Protein AF-A0A6J8ECQ7-F1 (afdb_monomer)

Organism: Mytilus coruscus (NCBI:txid42192)

Secondary structure (DSSP, 8-state):
-----PPP---PPPPPHHHHHHHHHHHHHHHTS-TTS-SS-HHHHHHHHHHHT-TTEEEEE-SSSS-EEEEEHHHHHHHHHHHH--S--------HHHHHHHHHHHHHS-EEEETTEEEE-SSS--TT-TTHHHHHHHHHHHHHHHHTHHHHHHHHHHHH--SHHHHHHHHHHHHHHHHHTT--HHHHHHHHHHHHTS-HHHHH------------EEEE---GGGGGHHHHHHHHHHHHTTSHHHHHH-SS--EEEEPPHHHHHHTTS---

Solvent-accessible surface area (backbone atoms only — not comparable to full-atom values): 16504 Å² total; per-residue (Å²): 137,80,94,74,71,84,81,79,90,77,77,82,74,80,78,57,64,61,58,52,53,45,49,51,56,50,49,54,61,54,69,71,52,80,78,88,62,72,57,49,55,74,66,53,48,50,49,53,52,49,60,72,66,41,83,58,55,40,56,42,77,40,95,70,68,97,54,70,41,79,39,46,41,67,60,51,52,50,52,49,52,61,64,68,46,82,83,66,82,83,70,72,70,60,56,74,64,57,45,50,48,52,47,46,40,44,42,71,63,29,68,49,78,57,93,97,38,81,44,73,47,87,72,60,62,54,98,80,52,91,58,32,65,62,51,48,51,53,52,48,50,55,51,42,70,72,66,51,65,61,35,56,50,37,35,48,50,48,60,72,40,90,45,72,65,62,32,52,54,52,50,47,54,49,51,50,52,41,49,73,73,67,49,59,65,70,58,53,50,53,34,39,52,60,28,66,70,49,56,56,69,64,67,65,52,77,79,72,68,75,88,67,82,72,55,54,68,45,79,41,74,65,40,66,83,54,74,52,46,57,57,52,46,50,60,49,42,62,62,42,54,71,39,75,71,43,42,74,75,50,79,48,67,59,39,71,44,59,57,53,68,62,62,62,51,45,72,70,58,78,81,133

Mean predicted aligned error: 18.94 Å

pLDDT: mean 70.42, std 13.46, range [30.56, 90.75]

Nearest PDB structures (foldseek):
  5hjf-assembly1_D  TM=2.310E-01  e=8.289E+00  Nostoc punctiforme
  6pph-assembly1_6  TM=1.580E-01  e=5.211E+00  Human herpesvirus 8 strain GK18

Foldseek 3Di:
DPPDDDDDPDDDDDDDVLVVVLVVLLVVVVVPQPQVDDLADPVRVVVVVVLLPPPQWAWAADPDDPDIDIDGPVVVVVVVVVVVCPDDPPPPPPPPVVLVVVLCCQQPVAWDDDPNDIDDDNGAGDPPDPCRVVNVVVVVVVVCVLPPDQLVVLLVLLLVDPDPVSSVVVLVVSLVVCVVVVHDNVSSVVSNVVSNPDDSVNSPDDPPDPPPPDAQEAEEARHPSCPCSQVSQVVSVVSLVVDPVSCVVHVDGYYYDHPDVSVVRNVSDDDD

Structure (mmCIF, N/CA/C/O backbone):
data_AF-A0A6J8ECQ7-F1
#
_entry.id   AF-A0A6J8ECQ7-F1
#
loop_
_atom_site.group_PDB
_atom_site.id
_atom_site.type_symbol
_atom_site.label_atom_id
_atom_site.label_alt_id
_atom_site.label_comp_id
_atom_site.label_asym_id
_atom_site.label_entity_id
_atom_site.label_seq_id
_atom_site.pdbx_PDB_ins_code
_atom_site.Cartn_x
_atom_site.Cartn_y
_atom_site.Cartn_z
_atom_site.occupancy
_atom_site.B_iso_or_equiv
_atom_site.auth_seq_id
_atom_site.auth_comp_id
_atom_site.auth_asym_id
_atom_site.auth_atom_id
_atom_site.pdbx_PDB_model_num
ATOM 1 N N . MET A 1 1 ? 14.337 44.447 -16.560 1.00 42.91 1 MET A N 1
ATOM 2 C CA . MET A 1 1 ? 15.330 43.390 -16.859 1.00 42.91 1 MET A CA 1
ATOM 3 C C . MET A 1 1 ? 14.983 42.162 -16.037 1.00 42.91 1 MET A C 1
ATOM 5 O O . MET A 1 1 ? 15.015 42.252 -14.819 1.00 42.91 1 MET A O 1
ATOM 9 N N . HIS A 1 2 ? 14.598 41.053 -16.670 1.00 40.09 2 HIS A N 1
ATOM 10 C CA . HIS A 1 2 ? 14.415 39.784 -15.960 1.00 40.09 2 HIS A CA 1
ATOM 11 C C . HIS A 1 2 ? 15.783 39.072 -15.889 1.00 40.09 2 HIS A C 1
ATOM 13 O O . HIS A 1 2 ? 16.410 38.921 -16.938 1.00 40.09 2 HIS A O 1
ATOM 19 N N . PRO A 1 3 ? 16.284 38.655 -14.711 1.00 52.84 3 PRO A N 1
ATOM 20 C CA . PRO A 1 3 ? 17.656 38.164 -14.520 1.00 52.84 3 PRO A CA 1
ATOM 21 C C . PRO A 1 3 ? 17.807 36.686 -14.917 1.00 52.84 3 PRO A C 1
ATOM 23 O O . PRO A 1 3 ? 18.350 35.870 -14.173 1.00 52.84 3 PRO A O 1
ATOM 26 N N . PHE A 1 4 ? 17.274 36.297 -16.074 1.00 57.69 4 PHE A N 1
ATOM 27 C CA . PHE A 1 4 ? 17.351 34.917 -16.540 1.00 57.69 4 PHE A CA 1
ATOM 28 C C . PHE A 1 4 ? 18.579 34.706 -17.431 1.00 57.69 4 PHE A C 1
ATOM 30 O O . PHE A 1 4 ? 18.627 35.195 -18.553 1.00 57.69 4 PHE A O 1
ATOM 37 N N . ARG A 1 5 ? 19.549 33.981 -16.847 1.00 63.72 5 ARG A N 1
ATOM 38 C CA . ARG A 1 5 ? 20.687 33.211 -17.402 1.00 63.72 5 ARG A CA 1
ATOM 39 C C . ARG A 1 5 ? 21.245 33.622 -18.773 1.00 63.72 5 ARG A C 1
ATOM 41 O O . ARG A 1 5 ? 20.569 33.536 -19.793 1.00 63.72 5 ARG A O 1
ATOM 48 N N . GLN A 1 6 ? 22.558 33.882 -18.800 1.00 63.59 6 GLN A N 1
ATOM 49 C CA . GLN A 1 6 ? 23.364 33.872 -20.027 1.00 63.59 6 GLN A CA 1
ATOM 50 C C . GLN A 1 6 ? 23.118 32.580 -20.824 1.00 63.59 6 GLN A C 1
ATOM 52 O O . GLN A 1 6 ? 23.150 31.481 -20.265 1.00 63.59 6 GLN A O 1
ATOM 57 N N . LYS A 1 7 ? 22.867 32.719 -22.132 1.00 58.56 7 LYS A N 1
ATOM 58 C CA . LYS A 1 7 ? 22.759 31.583 -23.057 1.00 58.56 7 LYS A CA 1
ATOM 59 C C . LYS A 1 7 ? 24.084 30.816 -23.062 1.00 58.56 7 LYS A C 1
ATOM 61 O O . LYS A 1 7 ? 25.137 31.428 -23.214 1.00 58.56 7 LYS A O 1
ATOM 66 N N . SER A 1 8 ? 24.041 29.492 -22.904 1.00 71.69 8 SER A N 1
ATOM 67 C CA . SER A 1 8 ? 25.244 28.669 -23.048 1.00 71.69 8 SER A CA 1
ATOM 68 C C . SER A 1 8 ? 25.652 28.595 -24.517 1.00 71.69 8 SER A C 1
ATOM 70 O O . SER A 1 8 ? 24.819 28.264 -25.357 1.00 71.69 8 SER A O 1
ATOM 72 N N . PHE A 1 9 ? 26.936 28.792 -24.804 1.00 75.38 9 PHE A N 1
ATOM 73 C CA . PHE A 1 9 ? 27.555 28.534 -26.113 1.00 75.38 9 PHE A CA 1
ATOM 74 C C . PHE A 1 9 ? 27.888 27.044 -26.322 1.00 75.38 9 PHE A C 1
ATOM 76 O O . PHE A 1 9 ? 28.809 26.703 -27.053 1.00 75.38 9 PHE A O 1
ATOM 83 N N . TYR A 1 10 ? 27.198 26.149 -25.611 1.00 75.56 10 TYR A N 1
ATOM 84 C CA . TYR A 1 10 ? 27.439 24.716 -25.703 1.00 75.56 10 TYR A CA 1
ATOM 85 C C . TYR A 1 10 ? 26.865 24.176 -27.013 1.00 75.56 10 TYR A C 1
ATOM 87 O O . TYR A 1 10 ? 25.649 24.186 -27.208 1.00 75.56 10 TYR A O 1
ATOM 95 N N . GLU A 1 11 ? 27.743 23.685 -27.882 1.00 67.56 11 GLU A N 1
ATOM 96 C CA . GLU A 1 11 ? 27.370 22.909 -29.059 1.00 67.56 11 GLU A CA 1
ATOM 97 C C . GLU A 1 11 ? 27.340 21.422 -28.676 1.00 67.56 11 GLU A C 1
ATOM 99 O O . GLU A 1 11 ? 28.373 20.862 -28.295 1.00 67.56 11 GLU A O 1
ATOM 104 N N . PRO A 1 12 ? 26.167 20.765 -28.712 1.00 66.44 12 PRO A N 1
ATOM 105 C CA . PRO A 1 12 ? 26.081 19.353 -28.390 1.00 66.44 12 PRO A CA 1
ATOM 106 C C . PRO A 1 12 ? 26.807 18.536 -29.457 1.00 66.44 12 PRO A C 1
ATOM 108 O O . PRO A 1 12 ? 26.623 18.728 -30.658 1.00 66.44 12 PRO A O 1
ATOM 111 N N . THR A 1 13 ? 27.609 17.576 -29.008 1.00 69.75 13 THR A N 1
ATOM 112 C CA . THR A 1 13 ? 28.190 16.564 -29.892 1.00 69.75 13 THR A CA 1
ATOM 113 C C . THR A 1 13 ? 27.085 15.716 -30.537 1.00 69.75 13 THR A C 1
ATOM 115 O O . THR A 1 13 ? 26.060 15.491 -29.885 1.00 69.75 13 THR A O 1
ATOM 118 N N . PRO A 1 14 ? 27.293 15.185 -31.759 1.00 66.69 14 PRO A N 1
ATOM 119 C CA . PRO A 1 14 ? 26.345 14.285 -32.412 1.00 66.69 14 PRO A CA 1
ATOM 120 C C . PRO A 1 14 ? 25.939 13.117 -31.508 1.00 66.69 14 PRO A C 1
ATOM 122 O O . PRO A 1 14 ? 26.755 12.604 -30.735 1.00 66.69 14 PRO A O 1
ATOM 125 N N . ALA A 1 15 ? 24.674 12.705 -31.605 1.00 66.31 15 ALA A N 1
ATOM 126 C CA . ALA A 1 15 ? 24.141 11.592 -30.833 1.00 66.31 15 ALA A CA 1
ATOM 127 C C . ALA A 1 15 ? 24.939 10.298 -31.082 1.00 66.31 15 ALA A C 1
ATOM 129 O O . ALA A 1 15 ? 25.522 10.087 -32.147 1.00 66.31 15 ALA A O 1
ATOM 130 N N . CYS A 1 16 ? 24.986 9.427 -30.072 1.00 77.44 16 CYS A N 1
ATOM 131 C CA . CYS A 1 16 ? 25.700 8.155 -30.154 1.00 77.44 16 CYS A CA 1
ATOM 132 C C . CYS A 1 16 ? 25.088 7.295 -31.269 1.00 77.44 16 CYS A C 1
ATOM 134 O O . CYS A 1 16 ? 23.923 6.910 -31.170 1.00 77.44 16 CYS A O 1
ATOM 136 N N . PHE A 1 17 ? 25.877 6.956 -32.290 1.00 81.25 17 PHE A N 1
ATOM 137 C CA . PHE A 1 17 ? 25.424 6.185 -33.452 1.00 81.25 17 PHE A CA 1
ATOM 138 C C . PHE A 1 17 ? 24.721 4.877 -33.064 1.00 81.25 17 PHE A C 1
ATOM 140 O O . PHE A 1 17 ? 23.731 4.485 -33.667 1.00 81.25 17 PHE A O 1
ATOM 147 N N . GLU A 1 18 ? 25.196 4.195 -32.026 1.00 80.12 18 GLU A N 1
ATOM 148 C CA . GLU A 1 18 ? 24.625 2.939 -31.542 1.00 80.12 18 GLU A CA 1
ATOM 149 C C . GLU A 1 18 ? 23.245 3.119 -30.904 1.00 80.12 18 GLU A C 1
ATOM 151 O O . GLU A 1 18 ? 22.412 2.214 -30.984 1.00 80.12 18 GLU A O 1
ATOM 156 N N . VAL A 1 19 ? 23.009 4.273 -30.272 1.00 81.38 19 VAL A N 1
ATOM 157 C CA . VAL A 1 19 ? 21.696 4.636 -29.729 1.00 81.38 19 VAL A CA 1
ATOM 158 C C . VAL A 1 19 ? 20.749 4.956 -30.878 1.00 81.38 19 VAL A C 1
ATOM 160 O O . VAL A 1 19 ? 19.650 4.412 -30.898 1.00 81.38 19 VAL A O 1
ATOM 163 N N . GLU A 1 20 ? 21.195 5.739 -31.861 1.00 82.19 20 GLU A N 1
ATOM 164 C CA . GLU A 1 20 ? 20.408 6.049 -33.063 1.00 82.19 20 GLU A CA 1
ATOM 165 C C . GLU A 1 20 ? 20.052 4.778 -33.841 1.00 82.19 20 GLU A C 1
ATOM 167 O O . GLU A 1 20 ? 18.885 4.500 -34.073 1.00 82.19 20 GLU A O 1
ATOM 172 N N . ASN A 1 21 ? 21.015 3.893 -34.097 1.00 84.19 21 ASN A N 1
ATOM 173 C CA . ASN A 1 21 ? 20.770 2.610 -34.757 1.00 84.19 21 ASN A CA 1
ATOM 174 C C . ASN A 1 21 ? 19.803 1.710 -33.958 1.00 84.19 21 ASN A C 1
ATOM 176 O O . ASN A 1 21 ? 18.994 0.976 -34.526 1.00 84.19 21 ASN A O 1
ATOM 180 N N . TYR A 1 22 ? 19.857 1.744 -32.622 1.00 84.00 22 TYR A N 1
ATOM 181 C CA . TYR A 1 22 ? 18.872 1.051 -31.791 1.00 84.00 22 TYR A CA 1
ATOM 182 C C . TYR A 1 22 ? 17.468 1.660 -31.947 1.00 84.00 22 TYR A C 1
ATOM 184 O O . TYR A 1 22 ? 16.489 0.911 -32.038 1.00 84.00 22 TYR A O 1
ATOM 192 N N . LEU A 1 23 ? 17.358 2.989 -32.004 1.00 83.31 23 LEU A N 1
ATOM 193 C CA . LEU A 1 23 ? 16.100 3.694 -32.253 1.00 83.31 23 LEU A CA 1
ATOM 194 C C . LEU A 1 23 ? 15.571 3.404 -33.661 1.00 83.31 23 LEU A C 1
ATOM 196 O O . LEU A 1 23 ? 14.401 3.061 -33.796 1.00 83.31 23 LEU A O 1
ATOM 200 N N . ASP A 1 24 ? 16.414 3.408 -34.686 1.00 85.25 24 ASP A N 1
ATOM 201 C CA . ASP A 1 24 ? 16.036 3.110 -36.070 1.00 85.25 24 ASP A CA 1
ATOM 202 C C . ASP A 1 24 ? 15.511 1.678 -36.217 1.00 85.25 24 ASP A C 1
ATOM 204 O O . ASP A 1 24 ? 14.438 1.438 -36.769 1.00 85.25 24 ASP A O 1
ATOM 208 N N . LEU A 1 25 ? 16.216 0.694 -35.649 1.00 83.81 25 LEU A N 1
ATOM 209 C CA . LEU A 1 25 ? 15.790 -0.708 -35.705 1.00 83.81 25 LEU A CA 1
ATOM 210 C C . LEU A 1 25 ? 14.487 -0.958 -34.937 1.00 83.81 25 LEU A C 1
ATOM 212 O O . LEU A 1 25 ? 13.669 -1.784 -35.351 1.00 83.81 25 LEU A O 1
ATOM 216 N N . THR A 1 26 ? 14.302 -0.279 -33.803 1.00 80.44 26 THR A N 1
ATOM 217 C CA . THR A 1 26 ? 13.078 -0.412 -33.004 1.00 80.44 26 THR A CA 1
ATOM 218 C C . THR A 1 26 ? 11.908 0.307 -33.662 1.00 80.44 26 THR A C 1
ATOM 220 O O . THR A 1 26 ? 10.837 -0.281 -33.766 1.00 80.44 26 THR A O 1
ATOM 223 N N . THR A 1 27 ? 12.100 1.525 -34.168 1.00 81.56 27 THR A N 1
ATOM 224 C CA . THR A 1 27 ? 11.067 2.282 -34.890 1.00 81.56 27 THR A CA 1
ATOM 225 C C . THR A 1 27 ? 10.645 1.587 -36.179 1.00 81.56 27 THR A C 1
ATOM 227 O O . THR A 1 27 ? 9.446 1.491 -36.421 1.00 81.56 27 THR A O 1
ATOM 230 N N . PHE A 1 28 ? 11.577 1.006 -36.938 1.00 83.88 28 PHE A N 1
ATOM 231 C CA . PHE A 1 28 ? 11.266 0.218 -38.132 1.00 83.88 28 PHE A CA 1
ATOM 232 C C . PHE A 1 28 ? 10.439 -1.040 -37.819 1.00 83.88 28 PHE A C 1
ATOM 234 O O . PHE A 1 28 ? 9.478 -1.361 -38.516 1.00 83.88 28 PHE A O 1
ATOM 241 N N . GLU A 1 29 ? 10.767 -1.781 -36.754 1.00 79.06 29 GLU A N 1
ATOM 242 C CA . GLU A 1 29 ? 9.928 -2.917 -36.341 1.00 79.06 29 GLU A CA 1
ATOM 243 C C . GLU A 1 29 ? 8.543 -2.457 -35.849 1.00 79.06 29 GLU A C 1
ATOM 245 O O . GLU A 1 29 ? 7.558 -3.154 -36.087 1.00 79.06 29 GLU A O 1
ATOM 250 N N . LEU A 1 30 ? 8.446 -1.288 -35.205 1.00 75.94 30 LEU A N 1
ATOM 251 C CA . LEU A 1 30 ? 7.175 -0.719 -34.745 1.00 75.94 30 LEU A CA 1
ATOM 252 C C . LEU A 1 30 ? 6.304 -0.180 -35.881 1.00 75.94 30 LEU A C 1
ATOM 254 O O . LEU A 1 30 ? 5.088 -0.336 -35.819 1.00 75.94 30 LEU A O 1
ATOM 258 N N . SER A 1 31 ? 6.892 0.427 -36.913 1.00 75.81 31 SER A N 1
ATOM 259 C CA . SER A 1 31 ? 6.155 0.955 -38.068 1.00 75.81 31 SER A CA 1
ATOM 260 C C . SER A 1 31 ? 5.514 -0.149 -38.907 1.00 75.81 31 SER A C 1
ATOM 262 O O . SER A 1 31 ? 4.525 0.093 -39.587 1.00 75.81 31 SER A O 1
ATOM 264 N N . ASN A 1 32 ? 6.059 -1.366 -38.838 1.00 75.12 32 ASN A N 1
ATOM 265 C CA . ASN A 1 32 ? 5.516 -2.549 -39.504 1.00 75.12 32 ASN A CA 1
ATOM 266 C C . ASN A 1 32 ? 4.352 -3.205 -38.732 1.00 75.12 32 ASN A C 1
ATOM 268 O O . ASN A 1 32 ? 3.819 -4.223 -39.175 1.00 75.12 32 ASN A O 1
ATOM 272 N N . LEU A 1 33 ? 3.954 -2.664 -37.574 1.00 70.19 33 LEU A N 1
ATOM 273 C CA . LEU A 1 33 ? 2.777 -3.128 -36.841 1.00 70.19 33 LEU A CA 1
ATOM 274 C C . LEU A 1 33 ? 1.511 -2.479 -37.418 1.00 70.19 33 LEU A C 1
ATOM 276 O O . LEU A 1 33 ? 1.397 -1.258 -37.473 1.00 70.19 33 LEU A O 1
ATOM 280 N N . ASP A 1 34 ? 0.531 -3.297 -37.801 1.00 63.81 34 ASP A N 1
ATOM 281 C CA . ASP A 1 34 ? -0.743 -2.834 -38.366 1.00 63.81 34 ASP A CA 1
ATOM 282 C C . ASP A 1 34 ? -1.699 -2.254 -37.299 1.00 63.81 34 ASP A C 1
ATOM 284 O O . ASP A 1 34 ? -2.591 -2.922 -36.774 1.00 63.81 34 ASP A O 1
ATOM 288 N N . LEU A 1 35 ? -1.515 -0.979 -36.955 1.00 59.19 35 LEU A N 1
ATOM 289 C CA . LEU A 1 35 ? -2.268 -0.258 -35.914 1.00 59.19 35 LEU A CA 1
ATOM 290 C C . LEU A 1 35 ? -3.785 -0.099 -36.192 1.00 59.19 35 LEU A C 1
ATOM 292 O O . LEU A 1 35 ? -4.479 0.541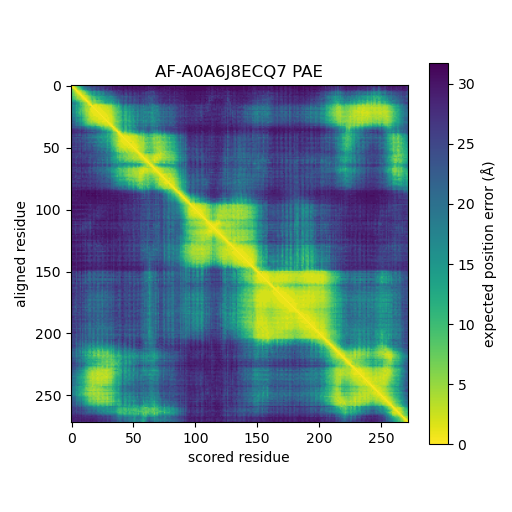 -35.403 1.00 59.19 35 LEU A O 1
ATOM 296 N N . GLN A 1 36 ? -4.323 -0.651 -37.287 1.00 56.28 36 GLN A N 1
ATOM 297 C CA . GLN A 1 36 ? -5.724 -0.480 -37.713 1.00 56.28 36 GLN A CA 1
ATOM 298 C C . GLN A 1 36 ? -6.759 -1.183 -36.818 1.00 56.28 36 GLN A C 1
ATOM 300 O O . GLN A 1 36 ? -7.955 -0.905 -36.901 1.00 56.28 36 GLN A O 1
ATOM 305 N N . ASN A 1 37 ? -6.335 -2.087 -35.939 1.00 51.31 37 ASN A N 1
ATOM 306 C CA . ASN A 1 37 ? -7.251 -2.862 -35.109 1.00 51.31 37 ASN A CA 1
ATOM 307 C C . ASN A 1 37 ? -7.302 -2.319 -33.675 1.00 51.31 37 ASN A C 1
ATOM 309 O O . ASN A 1 37 ? -6.293 -1.995 -33.056 1.00 51.31 37 ASN A O 1
ATOM 313 N N . ASN A 1 38 ? -8.505 -2.224 -33.113 1.00 51.38 38 ASN A N 1
ATOM 314 C CA . ASN A 1 38 ? -8.680 -1.765 -31.741 1.00 51.38 38 ASN A CA 1
ATOM 315 C C . ASN A 1 38 ? -8.048 -2.734 -30.724 1.00 51.38 38 ASN A C 1
ATOM 317 O O . ASN A 1 38 ? -8.126 -3.953 -30.845 1.00 51.38 38 ASN A O 1
ATOM 321 N N . ASN A 1 39 ? -7.526 -2.166 -29.639 1.00 51.94 39 ASN A N 1
ATOM 322 C CA . ASN A 1 39 ? -6.743 -2.843 -28.593 1.00 51.94 39 ASN A CA 1
ATOM 323 C C . ASN A 1 39 ? -7.507 -3.807 -27.692 1.00 51.94 39 ASN A C 1
ATOM 325 O O . ASN A 1 39 ? -6.936 -4.399 -26.784 1.00 51.94 39 ASN A O 1
ATOM 329 N N . PHE A 1 40 ? -8.798 -3.931 -27.923 1.00 54.53 40 PHE A N 1
ATOM 330 C CA . PHE A 1 40 ? -9.699 -4.767 -27.165 1.00 54.53 40 PHE A CA 1
ATOM 331 C C . PHE A 1 40 ? -10.446 -5.615 -28.177 1.00 54.53 40 PHE A C 1
ATOM 333 O O . PHE A 1 40 ? -10.862 -5.095 -29.218 1.00 54.53 40 PHE A O 1
ATOM 340 N N . THR A 1 41 ? -10.663 -6.891 -27.872 1.00 65.19 41 THR A N 1
ATOM 341 C CA . THR A 1 41 ? -11.585 -7.703 -28.673 1.00 65.19 41 THR A CA 1
ATOM 342 C C . THR A 1 41 ? -12.964 -7.035 -28.690 1.00 65.19 41 THR A C 1
ATOM 344 O O . THR A 1 41 ? -13.293 -6.251 -27.792 1.00 65.19 41 THR A O 1
ATOM 347 N N . LYS A 1 42 ? -13.800 -7.322 -29.697 1.00 65.56 42 LYS A N 1
ATOM 348 C CA . LYS A 1 42 ? -15.173 -6.783 -29.736 1.00 65.56 42 LYS A CA 1
ATOM 349 C C . LYS A 1 42 ? -15.920 -7.078 -28.427 1.00 65.56 42 LYS A C 1
ATOM 351 O O . LYS A 1 42 ? -16.572 -6.190 -27.891 1.00 65.56 42 LYS A O 1
ATOM 356 N N . GLU A 1 43 ? -15.729 -8.268 -27.860 1.00 70.50 43 GLU A N 1
ATOM 357 C CA . GLU A 1 43 ? -16.275 -8.665 -26.557 1.00 70.50 43 GLU A CA 1
ATOM 358 C C . GLU A 1 43 ? -15.755 -7.809 -25.398 1.00 70.50 43 GLU A C 1
ATOM 360 O O . GLU A 1 43 ? -16.543 -7.332 -24.589 1.00 70.50 43 GLU A O 1
ATOM 365 N N . GLN A 1 44 ? -14.449 -7.539 -25.327 1.00 63.44 44 GLN A N 1
ATOM 366 C CA . GLN A 1 44 ? -13.875 -6.684 -24.284 1.00 63.44 44 GLN A CA 1
ATOM 367 C C . GLN A 1 44 ? -14.339 -5.230 -24.410 1.00 63.44 44 GLN A C 1
ATOM 369 O O . GLN A 1 44 ? -14.581 -4.571 -23.401 1.00 63.44 44 GLN A O 1
ATOM 374 N N . GLN A 1 45 ? -14.505 -4.718 -25.632 1.00 63.56 45 GLN A N 1
ATOM 375 C CA . GLN A 1 45 ? -15.063 -3.381 -25.861 1.00 63.56 45 GLN A CA 1
ATOM 376 C C . GLN A 1 45 ? -16.520 -3.303 -25.427 1.00 63.56 45 GLN A C 1
ATOM 378 O O . GLN A 1 45 ? -16.914 -2.329 -24.788 1.00 63.56 45 GLN A O 1
ATOM 383 N N . LEU A 1 46 ? -17.312 -4.323 -25.760 1.00 73.94 46 LEU A N 1
ATOM 384 C CA . LEU A 1 46 ? -18.697 -4.437 -25.319 1.00 73.94 46 LEU A CA 1
ATOM 385 C C . LEU A 1 46 ? -18.771 -4.564 -23.796 1.00 73.94 46 LEU A C 1
ATOM 387 O O . LEU A 1 46 ? -19.578 -3.875 -23.179 1.00 73.94 46 LEU A O 1
ATOM 391 N N . GLY A 1 47 ? -17.882 -5.343 -23.180 1.00 74.44 47 GLY A N 1
ATOM 392 C CA . GLY A 1 47 ? -17.759 -5.478 -21.731 1.00 74.44 47 GLY A CA 1
ATOM 393 C C . GLY A 1 47 ? -17.395 -4.160 -21.048 1.00 74.44 47 GLY A C 1
ATOM 394 O O . GLY A 1 47 ? -18.069 -3.754 -20.110 1.00 74.44 47 GLY A O 1
ATOM 395 N N . LEU A 1 48 ? -16.399 -3.427 -21.555 1.00 69.69 48 LEU A N 1
ATOM 396 C CA . LEU A 1 48 ? -16.015 -2.112 -21.027 1.00 69.69 48 LEU A CA 1
ATOM 397 C C . LEU A 1 48 ? -17.111 -1.060 -21.228 1.00 69.69 48 LEU A C 1
ATOM 399 O O . LEU A 1 48 ? -17.341 -0.250 -20.334 1.00 69.69 48 LEU A O 1
ATOM 403 N N . ARG A 1 49 ? -17.810 -1.069 -22.371 1.00 70.50 49 ARG A N 1
ATOM 404 C CA . ARG A 1 49 ? -18.980 -0.205 -22.605 1.00 70.50 49 ARG A CA 1
ATOM 405 C C . ARG A 1 49 ? -20.116 -0.545 -21.643 1.00 70.50 49 ARG A C 1
ATOM 407 O O . ARG A 1 49 ? -20.698 0.365 -21.067 1.00 70.50 49 ARG A O 1
ATOM 414 N N . SER A 1 50 ? -20.380 -1.831 -21.425 1.00 77.06 50 SER A N 1
ATOM 415 C CA . SER A 1 50 ? -21.403 -2.306 -20.488 1.00 77.06 50 SER A CA 1
ATOM 416 C C . SER A 1 50 ? -21.058 -1.904 -19.055 1.00 77.06 50 SER A C 1
ATOM 418 O O . SER A 1 50 ? -21.879 -1.290 -18.389 1.00 77.06 50 SER A O 1
ATOM 420 N N . LEU A 1 51 ? -19.816 -2.136 -18.615 1.00 70.69 51 LEU A N 1
ATOM 421 C CA . LEU A 1 51 ? -19.322 -1.750 -17.289 1.00 70.69 51 LEU A CA 1
ATOM 422 C C . LEU A 1 51 ? -19.329 -0.232 -17.079 1.00 70.69 51 LEU A C 1
ATOM 424 O O . LEU A 1 51 ? -19.662 0.230 -15.993 1.00 70.69 51 LEU A O 1
ATOM 428 N N . ARG A 1 52 ? -18.999 0.557 -18.109 1.00 66.12 52 ARG A N 1
ATOM 429 C CA . ARG A 1 52 ? -19.068 2.025 -18.054 1.00 66.12 52 ARG A CA 1
ATOM 430 C C . ARG A 1 52 ? -20.506 2.537 -17.957 1.00 66.12 52 ARG A C 1
ATOM 432 O O . ARG A 1 52 ? -20.738 3.564 -17.330 1.00 66.12 52 ARG A O 1
ATOM 439 N N . ASN A 1 53 ? -21.450 1.826 -18.569 1.00 69.94 53 ASN A N 1
ATOM 440 C CA . ASN A 1 53 ? -22.871 2.159 -18.553 1.00 69.94 53 ASN A CA 1
ATOM 441 C C . ASN A 1 53 ? -23.626 1.509 -17.377 1.00 69.94 53 ASN A C 1
ATOM 443 O O . ASN A 1 53 ? -24.830 1.718 -17.244 1.00 69.94 53 ASN A O 1
ATOM 447 N N . MET A 1 54 ? -22.965 0.738 -16.506 1.00 74.06 54 MET A N 1
ATOM 448 C CA . MET A 1 54 ? -23.570 0.206 -15.282 1.00 74.06 54 MET A CA 1
ATOM 449 C C . MET A 1 54 ? -23.632 1.302 -14.216 1.00 74.06 54 MET A C 1
ATOM 451 O O . MET A 1 54 ? -22.617 1.715 -13.662 1.00 74.06 54 MET 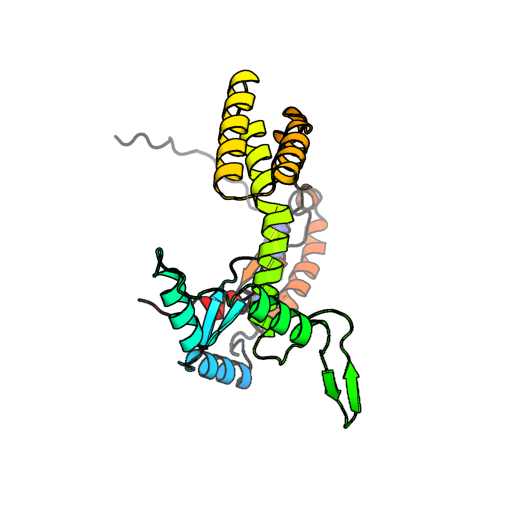A O 1
ATOM 455 N N . HIS A 1 55 ? -24.842 1.770 -13.909 1.00 71.81 55 HIS A N 1
ATOM 456 C CA . HIS A 1 55 ? -25.059 2.877 -12.970 1.00 71.81 55 HIS A CA 1
ATOM 457 C C . HIS A 1 55 ? -25.060 2.427 -11.501 1.00 71.81 55 HIS A C 1
ATOM 459 O O . HIS A 1 55 ? -25.001 3.272 -10.603 1.00 71.81 55 HIS A O 1
ATOM 465 N N . ASP A 1 56 ? -25.086 1.114 -11.263 1.00 77.81 56 ASP A N 1
ATOM 466 C CA . ASP A 1 56 ? -25.225 0.499 -9.940 1.00 77.81 56 ASP A CA 1
ATOM 467 C C . ASP A 1 56 ? -23.890 0.167 -9.277 1.00 77.81 56 ASP A C 1
ATOM 469 O O . ASP A 1 56 ? -23.872 -0.202 -8.103 1.00 77.81 56 ASP A O 1
ATOM 473 N N . ILE A 1 57 ? -22.772 0.291 -9.998 1.00 73.75 57 ILE A N 1
ATOM 474 C CA . ILE A 1 57 ? -21.441 -0.118 -9.543 1.00 73.75 57 ILE A CA 1
ATOM 475 C C . ILE A 1 57 ? -20.479 1.071 -9.636 1.00 73.75 57 ILE A C 1
ATOM 477 O O . ILE A 1 57 ? -20.502 1.850 -10.584 1.00 73.75 57 ILE A O 1
ATOM 481 N N . VAL A 1 58 ? -19.635 1.220 -8.621 1.00 70.88 58 VAL A N 1
ATOM 482 C CA . VAL A 1 58 ? -18.609 2.251 -8.481 1.00 70.88 58 VAL A CA 1
ATOM 483 C C . VAL A 1 58 ? -17.250 1.563 -8.423 1.00 70.88 58 VAL A C 1
ATOM 485 O O . VAL A 1 58 ? -17.047 0.640 -7.634 1.00 70.88 58 VAL A O 1
ATOM 488 N N . PHE A 1 59 ? -16.318 2.041 -9.244 1.00 72.94 59 PHE A N 1
ATOM 489 C CA . PHE A 1 59 ? -14.918 1.624 -9.231 1.00 72.94 59 PHE A CA 1
ATOM 490 C C . PHE A 1 59 ? -14.084 2.704 -8.541 1.00 72.94 59 PHE A C 1
ATOM 492 O O . PHE A 1 59 ? -14.025 3.835 -9.023 1.00 72.94 59 PHE A O 1
ATOM 499 N N . SER A 1 60 ? -13.419 2.372 -7.437 1.00 67.88 60 SER A N 1
ATOM 500 C CA . SER A 1 60 ? -12.540 3.298 -6.713 1.00 67.88 60 SER A CA 1
ATOM 501 C C . SER A 1 60 ? -11.146 2.707 -6.492 1.00 67.88 60 SER A C 1
ATOM 503 O O . SER A 1 60 ? -10.917 1.496 -6.580 1.00 67.88 60 SER A O 1
ATOM 505 N N . LYS A 1 61 ? -10.158 3.579 -6.262 1.00 66.06 61 LYS A N 1
ATOM 506 C CA . LYS A 1 61 ? -8.810 3.141 -5.880 1.00 66.06 61 LYS A CA 1
ATOM 507 C C . LYS A 1 61 ? -8.853 2.631 -4.436 1.00 66.06 61 LYS A C 1
ATOM 509 O O . LYS A 1 61 ? -9.407 3.308 -3.578 1.00 66.06 61 LYS A O 1
ATOM 514 N N . SER A 1 62 ? -8.250 1.468 -4.180 1.00 66.75 62 SER A N 1
ATOM 515 C CA . SER A 1 62 ? -7.992 1.013 -2.808 1.00 66.75 62 SER A CA 1
ATOM 516 C C . SER A 1 62 ? -7.026 1.969 -2.104 1.00 66.75 62 SER A C 1
ATOM 518 O O . SER A 1 62 ? -6.081 2.450 -2.735 1.00 66.75 62 SER A O 1
ATOM 520 N N . ASP A 1 63 ? -7.250 2.195 -0.810 1.00 46.16 63 ASP A N 1
ATOM 521 C CA . ASP A 1 63 ? -6.371 2.973 0.072 1.00 46.16 63 ASP A CA 1
ATOM 522 C C . ASP A 1 63 ? -5.009 2.283 0.277 1.00 46.16 63 ASP A C 1
ATOM 524 O O . ASP A 1 63 ? -3.962 2.926 0.336 1.00 46.16 63 ASP A O 1
ATOM 528 N N . LYS A 1 64 ? -4.999 0.940 0.292 1.00 44.28 64 LYS A N 1
ATOM 529 C CA . LYS A 1 64 ? -3.787 0.126 0.461 1.00 44.28 64 LYS A CA 1
ATOM 530 C C . LYS A 1 64 ? -3.610 -0.847 -0.704 1.00 44.28 64 LYS A C 1
ATOM 532 O O . LYS A 1 64 ? -4.496 -1.642 -1.022 1.00 44.28 64 LYS A O 1
ATOM 537 N N . GLY A 1 65 ? -2.431 -0.793 -1.325 1.00 50.19 65 GLY A N 1
ATOM 538 C CA . GLY A 1 65 ? -2.012 -1.704 -2.391 1.00 50.19 65 GLY A CA 1
ATOM 539 C C . GLY A 1 65 ? -2.628 -1.435 -3.771 1.00 50.19 65 GLY A C 1
ATOM 540 O O . GLY A 1 65 ? -3.540 -0.632 -3.967 1.00 50.19 65 GLY A O 1
ATOM 541 N N . GLY A 1 66 ? -2.098 -2.126 -4.782 1.00 49.84 66 GLY A N 1
ATOM 542 C CA . GLY A 1 66 ? -2.425 -1.941 -6.201 1.00 49.84 66 GLY A CA 1
ATOM 543 C C . GLY A 1 66 ? -3.860 -2.293 -6.627 1.00 49.84 66 GLY A C 1
ATOM 544 O O . GLY A 1 66 ? -4.171 -2.133 -7.803 1.00 49.84 66 GLY A O 1
ATOM 545 N N . ALA A 1 67 ? -4.749 -2.696 -5.718 1.00 60.53 67 ALA A N 1
ATOM 546 C CA . ALA A 1 67 ? -6.098 -3.187 -6.016 1.00 60.53 67 ALA A CA 1
ATOM 547 C C . ALA A 1 67 ? -7.104 -2.091 -6.444 1.00 60.53 67 ALA A C 1
ATOM 549 O O . ALA A 1 67 ? -6.881 -0.892 -6.228 1.00 60.53 67 ALA A O 1
ATOM 550 N N . ILE A 1 68 ? -8.208 -2.521 -7.068 1.00 62.62 68 ILE A N 1
ATOM 551 C CA . ILE A 1 68 ? -9.406 -1.722 -7.382 1.00 62.62 68 ILE A CA 1
ATOM 552 C C . ILE A 1 68 ? -10.521 -2.209 -6.462 1.00 62.62 68 ILE A C 1
ATOM 554 O O . ILE A 1 68 ? -10.721 -3.416 -6.344 1.00 62.62 68 ILE A O 1
ATOM 558 N N . VAL A 1 69 ? -11.248 -1.285 -5.845 1.00 66.56 69 VAL A N 1
ATOM 559 C CA . VAL A 1 69 ? -12.447 -1.607 -5.074 1.00 66.56 69 VAL A CA 1
ATOM 560 C C . VAL A 1 69 ? -13.652 -1.489 -6.000 1.00 66.56 69 VAL A C 1
ATOM 562 O O . VAL A 1 69 ? -13.822 -0.475 -6.682 1.00 66.56 69 VAL A O 1
ATOM 565 N N . ILE A 1 70 ? -14.458 -2.547 -6.047 1.00 73.50 70 ILE A N 1
ATOM 566 C CA . ILE A 1 70 ? -15.713 -2.602 -6.795 1.00 73.50 70 ILE A CA 1
ATOM 567 C C . ILE A 1 70 ? -16.833 -2.614 -5.764 1.00 73.50 70 ILE A C 1
ATOM 569 O O . ILE A 1 70 ? -16.955 -3.570 -5.001 1.00 73.50 70 ILE A O 1
ATOM 573 N N . SER A 1 71 ? -17.651 -1.567 -5.749 1.00 68.00 71 SER A N 1
ATOM 574 C CA . SER A 1 71 ? -18.728 -1.426 -4.768 1.00 68.00 71 SER A CA 1
ATOM 575 C C . SER A 1 71 ? -20.041 -1.105 -5.451 1.00 68.00 71 SER A C 1
ATOM 577 O O . SER A 1 71 ? -20.078 -0.323 -6.397 1.00 68.00 71 SER A O 1
ATOM 579 N N . LYS A 1 72 ? -21.152 -1.642 -4.942 1.00 76.81 72 LYS A N 1
ATOM 580 C CA . LYS A 1 72 ? -22.468 -1.136 -5.343 1.00 76.81 72 LYS A CA 1
ATOM 581 C C . LYS A 1 72 ? -22.596 0.332 -4.930 1.00 76.81 72 LYS A C 1
ATOM 583 O O . LYS A 1 72 ? -22.176 0.720 -3.839 1.00 76.81 72 LYS A O 1
ATOM 588 N N . LYS A 1 73 ? -23.207 1.151 -5.783 1.00 68.44 73 LYS A N 1
ATOM 589 C CA . LYS A 1 73 ? -23.409 2.589 -5.560 1.00 68.44 73 LYS A CA 1
ATOM 590 C C . LYS A 1 73 ? -24.240 2.866 -4.306 1.00 68.44 73 LYS A C 1
ATOM 592 O O . LYS A 1 73 ? -24.026 3.886 -3.658 1.00 68.44 73 LYS A O 1
ATOM 597 N N . THR A 1 74 ? -25.145 1.955 -3.944 1.00 69.12 74 THR A N 1
ATOM 598 C CA . THR A 1 74 ? -25.909 1.993 -2.687 1.00 69.12 74 THR A CA 1
ATOM 599 C C . THR A 1 74 ? -24.987 1.905 -1.471 1.00 69.12 74 THR A C 1
ATOM 601 O O . THR A 1 74 ? -24.970 2.835 -0.672 1.00 69.12 74 THR A O 1
ATOM 604 N N . HIS A 1 75 ? -24.136 0.877 -1.401 1.00 62.47 75 HIS A N 1
ATOM 605 C CA . HIS A 1 75 ? -23.163 0.705 -0.316 1.00 62.47 75 HIS A CA 1
ATOM 606 C C . HIS A 1 75 ? -22.116 1.825 -0.278 1.00 62.47 75 HIS A C 1
ATOM 608 O O . HIS A 1 75 ? -21.709 2.250 0.796 1.00 62.47 75 HIS A O 1
ATOM 614 N N . TYR A 1 76 ? -21.694 2.352 -1.433 1.00 59.66 76 TYR A N 1
ATOM 615 C CA . TYR A 1 76 ? -20.762 3.483 -1.474 1.00 59.66 76 TYR A CA 1
ATOM 616 C C . TYR A 1 76 ? -21.383 4.767 -0.895 1.00 59.66 76 TYR A C 1
ATOM 618 O O . TYR A 1 76 ? -20.744 5.464 -0.111 1.00 59.66 76 TYR A O 1
ATOM 626 N N . LYS A 1 77 ? -22.646 5.067 -1.236 1.00 60.94 77 LYS A N 1
ATOM 627 C CA . LYS A 1 77 ? -23.389 6.201 -0.660 1.00 60.94 77 LYS A CA 1
ATOM 628 C C . LYS A 1 77 ? -23.627 6.031 0.839 1.00 60.94 77 LYS A C 1
ATOM 630 O O . LYS A 1 77 ? -23.554 7.010 1.571 1.00 60.94 77 LYS A O 1
ATOM 635 N N . GLU A 1 78 ? -23.916 4.815 1.284 1.00 60.53 78 GLU A N 1
ATOM 636 C CA . GLU A 1 78 ? -24.093 4.485 2.698 1.00 60.53 78 GLU A CA 1
ATOM 637 C C . GLU A 1 78 ? -22.780 4.637 3.477 1.00 60.53 78 GLU A C 1
ATOM 639 O O . GLU A 1 78 ? -22.746 5.339 4.481 1.00 60.53 78 GLU A O 1
ATOM 644 N N . GLY A 1 79 ? -21.670 4.123 2.938 1.00 54.44 79 GLY A N 1
ATOM 645 C CA . GLY A 1 79 ? -20.332 4.340 3.489 1.00 54.44 79 GLY A CA 1
ATOM 646 C C . GLY A 1 79 ? -19.950 5.821 3.570 1.00 54.44 79 GLY A C 1
ATOM 647 O O . GLY A 1 79 ? -19.427 6.254 4.589 1.00 54.44 79 GLY A O 1
ATOM 648 N N . LEU A 1 80 ? -20.265 6.627 2.547 1.00 54.25 80 LEU A N 1
ATOM 649 C CA . LEU A 1 80 ? -20.059 8.083 2.580 1.00 54.25 80 LEU A CA 1
ATOM 650 C C . LEU A 1 80 ? -20.948 8.788 3.611 1.00 54.25 80 LEU A C 1
ATOM 652 O O . LEU A 1 80 ? -20.484 9.724 4.255 1.00 54.25 80 LEU A O 1
ATOM 656 N N . ARG A 1 81 ? -22.203 8.353 3.789 1.00 57.41 81 ARG A N 1
ATOM 657 C CA . ARG A 1 81 ? -23.075 8.860 4.862 1.00 57.41 81 ARG A CA 1
ATOM 658 C C . ARG A 1 81 ? -22.487 8.539 6.233 1.00 57.41 81 ARG A C 1
ATOM 660 O O . ARG A 1 81 ? -22.397 9.442 7.054 1.00 57.41 81 ARG A O 1
ATOM 667 N N . HIS A 1 82 ? -22.013 7.311 6.445 1.00 51.16 82 HIS A N 1
ATOM 668 C CA . HIS A 1 82 ? -21.323 6.924 7.678 1.00 51.16 82 HIS A CA 1
ATOM 669 C C . HIS A 1 82 ? -20.027 7.720 7.903 1.00 51.16 82 HIS A C 1
ATOM 671 O O . HIS A 1 82 ? -19.711 8.047 9.037 1.00 51.16 82 HIS A O 1
ATOM 677 N N . TYR A 1 83 ? -19.301 8.087 6.840 1.00 43.09 83 TYR A N 1
ATOM 678 C CA . TYR A 1 83 ? -18.075 8.892 6.940 1.00 43.09 83 TYR A CA 1
ATOM 679 C C . TYR A 1 83 ? -18.333 10.391 7.179 1.00 43.09 83 TYR A C 1
ATOM 681 O O . TYR A 1 83 ? -17.504 11.075 7.777 1.00 43.09 83 TYR A O 1
ATOM 689 N N . ALA A 1 84 ? -19.451 10.920 6.667 1.00 43.09 84 ALA A N 1
ATOM 690 C CA . ALA A 1 84 ? -19.832 12.328 6.791 1.00 43.09 84 ALA A CA 1
ATOM 691 C C . ALA A 1 84 ? -20.488 12.654 8.143 1.00 43.09 84 ALA A C 1
ATOM 693 O O . ALA A 1 84 ? -20.423 13.797 8.594 1.00 43.09 84 ALA A O 1
ATOM 694 N N . VAL A 1 85 ? -21.082 11.662 8.810 1.00 41.88 85 VAL A N 1
ATOM 695 C CA . VAL A 1 85 ? -21.526 11.780 10.202 1.00 41.88 85 VAL A CA 1
ATOM 696 C C . VAL A 1 85 ? -20.304 11.591 11.097 1.00 41.88 85 VAL A C 1
ATOM 698 O O . VAL A 1 85 ? -19.946 10.484 11.480 1.00 41.88 85 VAL A O 1
ATOM 701 N N . LYS A 1 86 ? -19.611 12.695 11.380 1.00 41.12 86 LYS A N 1
ATOM 702 C CA . LYS A 1 86 ? -18.384 12.691 12.184 1.00 41.12 86 LYS A CA 1
ATOM 703 C C . LYS A 1 86 ? -18.626 12.556 13.694 1.00 41.12 86 LYS A C 1
ATOM 705 O O . LYS A 1 86 ? -17.651 12.387 14.411 1.00 41.12 86 LYS A O 1
ATOM 710 N N . ASP A 1 87 ? -19.880 12.587 14.154 1.00 37.19 87 ASP A N 1
ATOM 711 C CA . ASP A 1 87 ? -20.202 12.756 15.581 1.00 37.19 87 ASP A CA 1
ATOM 712 C C . ASP A 1 87 ? -21.303 11.843 16.142 1.00 37.19 87 ASP A C 1
ATOM 714 O O . ASP A 1 87 ? -21.759 12.058 17.256 1.00 37.19 87 ASP A O 1
ATOM 718 N N . ASP A 1 88 ? -21.705 10.779 15.450 1.00 40.06 88 ASP A N 1
ATOM 719 C CA . ASP A 1 88 ? -22.522 9.744 16.091 1.00 40.06 88 ASP A CA 1
ATOM 720 C C . ASP A 1 88 ? -22.338 8.427 15.340 1.00 40.06 88 ASP A C 1
ATOM 722 O O . ASP A 1 88 ? -22.759 8.290 14.194 1.00 40.06 88 ASP A O 1
ATOM 726 N N . TYR A 1 89 ? -21.686 7.452 15.971 1.00 34.84 89 TYR A N 1
ATOM 727 C CA . TYR A 1 89 ? -21.835 6.042 15.615 1.00 34.84 89 TYR A CA 1
ATOM 728 C C . TYR A 1 89 ? -23.062 5.544 16.393 1.00 34.84 89 TYR A C 1
ATOM 730 O O . TYR A 1 89 ? -22.914 5.186 17.562 1.00 34.84 89 TYR A O 1
ATOM 738 N N . PRO A 1 90 ? -24.281 5.467 15.818 1.00 34.44 90 PRO A N 1
ATOM 739 C CA . PRO A 1 90 ? -25.428 4.955 16.544 1.00 34.44 90 PRO A CA 1
ATOM 740 C C . PRO A 1 90 ? -25.552 3.446 16.314 1.00 34.44 90 PRO A C 1
ATOM 742 O O . PRO A 1 90 ? -26.645 2.894 16.396 1.00 34.44 90 PRO A O 1
ATOM 745 N N . ILE A 1 91 ? -24.451 2.740 16.029 1.00 36.91 91 ILE A N 1
ATOM 746 C CA . ILE A 1 91 ? -24.428 1.312 16.321 1.00 36.91 91 ILE A CA 1
ATOM 747 C C . ILE A 1 91 ? -24.210 1.252 17.824 1.00 36.91 91 ILE A C 1
ATOM 749 O O . ILE A 1 91 ? -23.078 1.224 18.303 1.00 36.91 91 ILE A O 1
ATOM 753 N N . LYS A 1 92 ? -25.313 1.267 18.583 1.00 40.00 92 LYS A N 1
ATOM 754 C CA . LYS A 1 92 ? -25.284 0.726 19.938 1.00 40.00 92 LYS A CA 1
ATOM 755 C C . LYS A 1 92 ? -24.741 -0.684 19.783 1.00 40.00 92 LYS A C 1
ATOM 757 O O . LYS A 1 92 ? -25.458 -1.563 19.305 1.00 40.00 92 LYS A O 1
ATOM 762 N N . LEU A 1 93 ? -23.461 -0.857 20.115 1.00 42.28 93 LEU A N 1
ATOM 763 C CA . LEU A 1 93 ? -22.850 -2.166 20.259 1.00 42.28 93 LEU A CA 1
ATOM 764 C C . LEU A 1 93 ? -23.862 -3.003 21.046 1.00 42.28 93 LEU A C 1
ATOM 766 O O . LEU A 1 93 ? -24.303 -2.548 22.112 1.00 42.28 93 LEU A O 1
ATOM 770 N N . PRO A 1 94 ? -24.305 -4.154 20.511 1.00 49.56 94 PRO A N 1
ATOM 771 C CA . PRO A 1 94 ? -25.170 -5.039 21.265 1.00 49.56 94 PRO A CA 1
ATOM 772 C C . PRO A 1 94 ? -24.526 -5.248 22.636 1.00 49.56 94 PRO A C 1
ATOM 774 O O . PRO A 1 94 ? -23.291 -5.284 22.730 1.00 49.56 94 PRO A O 1
ATOM 777 N N . SER A 1 95 ? -25.330 -5.355 23.700 1.00 55.38 95 SER A N 1
ATOM 778 C CA . SER A 1 95 ? -24.803 -5.573 25.054 1.00 55.38 95 SER A CA 1
ATOM 779 C C . SER A 1 95 ? -23.735 -6.673 25.023 1.00 55.38 95 SER A C 1
ATOM 781 O O . SER A 1 95 ? -23.787 -7.562 24.159 1.00 55.38 95 SER A O 1
ATOM 783 N N . CYS A 1 96 ? -22.757 -6.622 25.937 1.00 58.53 96 CYS A N 1
ATOM 784 C CA . CYS A 1 96 ? -21.607 -7.532 25.891 1.00 58.53 96 CYS A CA 1
ATOM 785 C C . CYS A 1 96 ? -22.025 -9.010 25.765 1.00 58.53 96 CYS A C 1
ATOM 787 O O . CYS A 1 96 ? -21.292 -9.809 25.196 1.00 58.53 96 CYS A O 1
ATOM 789 N N . GLU A 1 97 ? -23.218 -9.360 26.244 1.00 65.50 97 GLU A N 1
ATOM 790 C CA . GLU A 1 97 ? -23.810 -10.694 26.197 1.00 65.50 97 GLU A CA 1
ATOM 791 C C . GLU A 1 97 ? -24.314 -11.064 24.797 1.00 65.50 97 GLU A C 1
ATOM 793 O O . GLU A 1 97 ? -23.963 -12.127 24.295 1.00 65.50 97 GLU A O 1
ATOM 798 N N . THR A 1 98 ? -25.057 -10.180 24.122 1.00 63.91 98 THR A N 1
ATOM 799 C CA . THR A 1 98 ? -25.473 -10.382 22.720 1.00 63.91 98 THR A CA 1
ATOM 800 C C . THR A 1 98 ? -24.281 -10.478 21.773 1.00 63.91 98 THR A C 1
ATOM 802 O O . THR A 1 98 ? -24.264 -11.343 20.900 1.00 63.91 98 THR A O 1
ATOM 805 N N . THR A 1 99 ? -23.259 -9.640 21.967 1.00 65.00 99 THR A N 1
ATOM 806 C CA . THR A 1 99 ? -22.039 -9.679 21.146 1.00 65.00 99 THR A CA 1
ATOM 807 C C . THR A 1 99 ? -21.272 -10.984 21.367 1.00 65.00 99 THR A C 1
ATOM 809 O O . THR A 1 99 ? -20.908 -11.641 20.396 1.00 65.00 99 THR A O 1
ATOM 812 N N . LYS A 1 100 ? -21.126 -11.439 22.622 1.00 68.81 100 LYS A N 1
ATOM 813 C CA . LYS A 1 100 ? -20.528 -12.747 22.952 1.00 68.81 100 LYS A CA 1
ATOM 814 C C . LYS A 1 100 ? -21.326 -13.921 22.390 1.00 68.81 100 LYS A C 1
ATOM 816 O O . LYS A 1 100 ? -20.731 -14.916 21.986 1.00 68.81 100 LYS A O 1
ATOM 821 N N . LEU A 1 101 ? -22.657 -13.831 22.384 1.00 71.75 101 LEU A N 1
ATOM 822 C CA . LEU A 1 101 ? -23.520 -14.879 21.846 1.00 71.75 101 LEU A CA 1
ATOM 823 C C . LEU A 1 101 ? -23.347 -15.000 20.331 1.00 71.75 101 LEU A C 1
ATOM 825 O O . LEU A 1 101 ? -23.134 -16.109 19.845 1.00 71.75 101 LEU A O 1
ATOM 829 N N . ILE A 1 102 ? -23.391 -13.874 19.610 1.00 70.12 102 ILE A N 1
ATOM 830 C CA . ILE A 1 102 ? -23.199 -13.817 18.154 1.00 70.12 102 ILE A CA 1
ATOM 831 C C . ILE A 1 102 ? -21.778 -14.258 17.791 1.00 70.12 102 ILE A C 1
ATOM 833 O O . ILE A 1 102 ? -21.602 -15.090 16.909 1.00 70.12 102 ILE A O 1
ATOM 837 N N . GLU A 1 103 ? -20.762 -13.786 18.514 1.00 70.88 103 GLU A N 1
ATOM 838 C CA . GLU A 1 103 ? -19.377 -14.226 18.334 1.00 70.88 103 GLU A CA 1
ATOM 839 C C . GLU A 1 103 ? -19.240 -15.741 18.554 1.00 70.88 103 GLU A C 1
ATOM 841 O O . GLU A 1 103 ? -18.657 -16.444 17.729 1.00 70.88 103 GLU A O 1
ATOM 846 N N . ALA A 1 104 ? -19.829 -16.282 19.625 1.00 69.69 104 ALA A N 1
ATOM 847 C CA . ALA A 1 104 ? -19.809 -17.715 19.897 1.00 69.69 104 ALA A CA 1
ATOM 848 C C . ALA A 1 104 ? -20.559 -18.524 18.827 1.00 69.69 104 ALA A C 1
ATOM 850 O O . ALA A 1 104 ? -20.099 -19.601 18.455 1.00 69.69 104 ALA A O 1
ATOM 851 N N . THR A 1 105 ? -21.677 -18.026 18.296 1.00 70.06 105 THR A N 1
ATOM 852 C CA . THR A 1 105 ? -22.401 -18.725 17.222 1.00 70.06 105 THR A CA 1
ATOM 853 C C . THR A 1 105 ? -21.630 -18.676 15.907 1.00 70.06 105 THR A C 1
ATOM 855 O O . THR A 1 105 ? -21.418 -19.722 15.301 1.00 70.06 105 THR A O 1
ATOM 858 N N . VAL A 1 106 ? -21.129 -17.506 15.507 1.00 72.38 106 VAL A N 1
ATOM 859 C CA . VAL A 1 106 ? -20.416 -17.302 14.234 1.00 72.38 106 VAL A CA 1
ATOM 860 C C . VAL A 1 106 ? -19.034 -17.958 14.220 1.00 72.38 106 VAL A C 1
ATOM 862 O O . VAL A 1 106 ? -18.613 -18.441 13.173 1.00 72.38 106 VAL A O 1
ATOM 865 N N . LEU A 1 107 ? -18.320 -17.995 15.352 1.00 68.56 107 LEU A N 1
ATOM 866 C CA . LEU A 1 107 ? -16.964 -18.555 15.419 1.00 68.56 107 LEU A CA 1
ATOM 867 C C . LEU A 1 107 ? -16.912 -20.003 15.916 1.00 68.56 107 LEU A C 1
ATOM 869 O O . LEU A 1 107 ? -16.000 -20.727 15.526 1.00 68.56 107 LEU A O 1
ATOM 873 N N . LYS A 1 108 ? -17.840 -20.441 16.783 1.00 69.31 108 LYS A N 1
ATOM 874 C CA . LYS A 1 108 ? -17.806 -21.800 17.372 1.00 69.31 108 LYS A CA 1
ATOM 875 C C . LYS A 1 108 ? -18.854 -22.742 16.790 1.00 69.31 108 LYS A C 1
ATOM 877 O O . LYS A 1 108 ? -18.598 -23.936 16.707 1.00 69.31 108 LYS A O 1
ATOM 882 N N . SER A 1 109 ? -20.013 -22.224 16.388 1.00 69.38 109 SER A N 1
ATOM 883 C CA . SER A 1 109 ? -21.125 -23.014 15.829 1.00 69.38 109 SER A CA 1
ATOM 884 C C . SER A 1 109 ? -21.262 -22.773 14.326 1.00 69.38 109 SER A C 1
ATOM 886 O O . SER A 1 109 ? -22.353 -22.550 13.807 1.00 69.38 109 SER A O 1
ATOM 888 N N . ASN A 1 110 ? -20.122 -22.765 13.636 1.00 72.06 110 ASN A N 1
ATOM 889 C CA . ASN A 1 110 ? -20.029 -22.368 12.242 1.00 72.06 110 ASN A CA 1
ATOM 890 C C . ASN A 1 110 ? -20.138 -23.585 11.311 1.00 72.06 110 ASN A C 1
ATOM 892 O O . ASN A 1 110 ? -19.126 -24.191 10.947 1.00 72.06 110 ASN A O 1
ATOM 896 N N . TYR A 1 111 ? -21.373 -23.953 10.968 1.00 78.25 111 TYR A N 1
ATOM 897 C CA . TYR A 1 111 ? -21.682 -25.057 10.059 1.00 78.25 111 TYR A CA 1
ATOM 898 C C . TYR A 1 111 ? -21.981 -24.532 8.653 1.00 78.25 111 TYR A C 1
ATOM 900 O O . TYR A 1 111 ? -22.640 -23.505 8.499 1.00 78.25 111 TYR A O 1
ATOM 908 N N . PHE A 1 112 ? -21.544 -25.253 7.625 1.00 74.75 112 PHE A N 1
ATOM 909 C CA . PHE A 1 112 ? -21.946 -24.997 6.244 1.00 74.75 112 PHE A CA 1
ATOM 910 C C . PHE A 1 112 ? -22.196 -26.306 5.496 1.00 74.75 112 PHE A C 1
ATOM 912 O O . PHE A 1 112 ? -21.619 -27.344 5.824 1.00 74.75 112 PHE A O 1
ATOM 919 N N . GLU A 1 113 ? -23.072 -26.249 4.499 1.00 78.56 113 GLU A N 1
ATOM 920 C CA . GLU A 1 113 ? -23.410 -27.384 3.646 1.00 78.56 113 GLU A CA 1
ATOM 921 C C . GLU A 1 113 ? -22.619 -27.320 2.338 1.00 78.56 113 GLU A C 1
ATOM 923 O O . GLU A 1 113 ? -22.503 -26.261 1.716 1.00 78.56 113 GLU A O 1
ATOM 928 N N . PHE A 1 114 ? -22.050 -28.451 1.927 1.00 75.31 114 PHE A N 1
ATOM 929 C CA . PHE A 1 114 ? -21.355 -28.596 0.654 1.00 75.31 114 PHE A CA 1
ATOM 930 C C . PHE A 1 114 ? -21.512 -30.030 0.141 1.00 75.31 114 PHE A C 1
ATOM 932 O O . PHE A 1 114 ? -21.158 -30.975 0.843 1.00 75.31 114 PHE A O 1
ATOM 939 N N . ASN A 1 115 ? -22.024 -30.201 -1.083 1.00 80.62 115 ASN A N 1
ATOM 940 C CA . ASN A 1 115 ? -22.322 -31.513 -1.677 1.00 80.62 115 ASN A CA 1
ATOM 941 C C . ASN A 1 115 ? -23.160 -32.418 -0.748 1.00 80.62 115 ASN A C 1
ATOM 943 O O . ASN A 1 115 ? -22.744 -33.538 -0.445 1.00 80.62 115 ASN A O 1
ATOM 947 N N . ASP A 1 116 ? -24.288 -31.900 -0.247 1.00 88.56 116 ASP A N 1
ATOM 948 C CA . ASP A 1 116 ? -25.231 -32.608 0.639 1.00 88.56 116 ASP A CA 1
ATOM 949 C C . ASP A 1 116 ? -24.596 -33.145 1.938 1.00 88.56 116 ASP A C 1
ATOM 951 O O . ASP A 1 116 ? -25.052 -34.120 2.542 1.00 88.56 116 ASP A O 1
ATOM 955 N N . ARG A 1 117 ? -23.490 -32.530 2.377 1.00 80.06 117 ARG A N 1
ATOM 956 C CA . ARG A 1 117 ? -22.794 -32.857 3.626 1.00 80.06 117 ARG A CA 1
ATOM 957 C C . ARG A 1 117 ? -22.542 -31.599 4.443 1.00 80.06 117 ARG A C 1
ATOM 959 O O . ARG A 1 117 ? -22.178 -30.556 3.903 1.00 80.06 117 ARG A O 1
ATOM 966 N N . TYR A 1 118 ? -22.685 -31.723 5.760 1.00 81.62 118 TYR A N 1
ATOM 967 C CA . TYR A 1 118 ? -22.436 -30.642 6.712 1.00 81.62 118 TYR A CA 1
ATOM 968 C C . TYR A 1 118 ? -20.991 -30.660 7.214 1.00 81.62 118 TYR A C 1
ATOM 970 O O . TYR A 1 118 ? -20.467 -31.700 7.616 1.00 81.62 118 TYR A O 1
ATOM 978 N N . PHE A 1 119 ? -20.365 -29.486 7.240 1.00 76.88 119 PHE A N 1
ATOM 979 C CA . PHE A 1 119 ? -18.996 -29.279 7.701 1.00 76.88 119 PHE A CA 1
ATOM 980 C C . PHE A 1 119 ? -18.949 -28.206 8.785 1.00 76.88 119 PHE A C 1
ATOM 982 O O . PHE A 1 119 ? -19.676 -27.221 8.713 1.00 76.88 119 PHE A O 1
ATOM 989 N N . VAL A 1 120 ? -18.057 -28.377 9.768 1.00 78.38 120 VAL A N 1
ATOM 990 C CA . VAL A 1 120 ? -17.762 -27.363 10.793 1.00 78.38 120 VAL A CA 1
ATOM 991 C C . VAL A 1 120 ? -16.471 -26.649 10.442 1.00 78.38 120 VAL A C 1
ATOM 993 O O . VAL A 1 120 ? -15.408 -27.270 10.346 1.00 78.38 120 VAL A O 1
ATOM 996 N N . GLN A 1 121 ? -16.536 -25.331 10.312 1.00 73.56 121 GLN A N 1
ATOM 997 C CA . GLN A 1 121 ? -15.349 -24.507 10.168 1.00 73.56 121 GLN A CA 1
ATOM 998 C C . GLN A 1 121 ? -14.681 -24.333 11.539 1.00 73.56 121 GLN A C 1
ATOM 1000 O O . GLN A 1 121 ? -15.215 -23.683 12.431 1.00 73.56 121 GLN A O 1
ATOM 1005 N N . LYS A 1 122 ? -13.492 -24.923 11.715 1.00 72.44 122 LYS A N 1
ATOM 1006 C CA . LYS A 1 122 ? -12.737 -24.865 12.983 1.00 72.44 122 LYS A CA 1
ATOM 1007 C C . LYS A 1 122 ? -12.050 -23.518 13.233 1.00 72.44 122 LYS A C 1
ATOM 1009 O O . LYS A 1 122 ? -11.671 -23.234 14.364 1.00 72.44 122 LYS A O 1
ATOM 1014 N N . ILE A 1 123 ? -11.810 -22.735 12.178 1.00 65.75 123 ILE A N 1
ATOM 1015 C CA . ILE A 1 123 ? -11.028 -21.495 12.234 1.00 65.75 123 ILE A CA 1
ATOM 1016 C C . ILE A 1 123 ? -11.678 -20.441 11.332 1.00 65.75 123 ILE A C 1
ATOM 1018 O O . ILE A 1 123 ? -11.854 -20.666 10.134 1.00 65.75 123 ILE A O 1
ATOM 1022 N N . GLY A 1 124 ? -11.967 -19.272 11.906 1.00 67.69 124 GLY A N 1
ATOM 1023 C CA . GLY A 1 124 ? -12.513 -18.114 11.197 1.00 67.69 124 GLY A CA 1
ATOM 1024 C C . GLY A 1 124 ? -14.041 -18.104 11.085 1.00 67.69 124 GLY A C 1
ATOM 1025 O O . GLY A 1 124 ? -14.725 -19.046 11.482 1.00 67.69 124 GLY A O 1
ATOM 1026 N N . ALA A 1 125 ? -14.563 -17.007 10.542 1.00 73.06 125 ALA A N 1
ATOM 1027 C CA . ALA A 1 125 ? -15.987 -16.821 10.279 1.00 73.06 125 ALA A CA 1
ATOM 1028 C C . ALA A 1 125 ? -16.358 -17.360 8.883 1.00 73.06 125 ALA A C 1
ATOM 1030 O O . ALA A 1 125 ? -15.532 -17.328 7.964 1.00 73.06 125 ALA A O 1
ATOM 1031 N N . SER A 1 126 ? -17.585 -17.860 8.702 1.00 69.62 126 SER A N 1
ATOM 1032 C CA . SER A 1 126 ? -18.047 -18.339 7.392 1.00 69.62 126 SER A CA 1
ATOM 1033 C C . SER A 1 126 ? -18.368 -17.178 6.468 1.00 69.62 126 SER A C 1
ATOM 1035 O O . SER A 1 126 ? -19.010 -16.201 6.852 1.00 69.62 126 SER A O 1
ATOM 1037 N N . MET A 1 127 ? -17.973 -17.319 5.205 1.00 66.94 127 MET A N 1
ATOM 1038 C CA . MET A 1 127 ? -18.108 -16.294 4.162 1.00 66.94 127 MET A CA 1
ATOM 1039 C C . MET A 1 127 ? -19.564 -16.001 3.731 1.00 66.94 127 MET A C 1
ATOM 1041 O O . MET A 1 127 ? -19.771 -15.205 2.822 1.00 66.94 127 MET A O 1
ATOM 1045 N N . GLY A 1 128 ? -20.572 -16.619 4.360 1.00 64.38 128 GLY A N 1
ATOM 1046 C CA . GLY A 1 128 ? -21.995 -16.444 4.032 1.00 64.38 128 GLY A CA 1
ATOM 1047 C C . GLY A 1 128 ? -22.886 -15.992 5.194 1.00 64.38 128 GLY A C 1
ATOM 1048 O O . GLY A 1 128 ? -24.063 -15.715 4.975 1.00 64.38 128 GLY A O 1
ATOM 1049 N N . SER A 1 129 ? -22.363 -15.906 6.421 1.00 69.69 129 SER A N 1
ATOM 1050 C CA . SER A 1 129 ? -23.156 -15.436 7.561 1.00 69.69 129 SER A CA 1
ATOM 1051 C C . SER A 1 129 ? -23.308 -13.915 7.528 1.00 69.69 129 SER A C 1
ATOM 1053 O O . SER A 1 129 ? -22.338 -13.182 7.328 1.00 69.69 129 SER A O 1
ATOM 1055 N N . LYS A 1 130 ? -24.538 -13.448 7.780 1.00 73.44 130 LYS A N 1
ATOM 1056 C CA . LYS A 1 130 ? -24.896 -12.023 7.822 1.00 73.44 130 LYS A CA 1
ATOM 1057 C C . LYS A 1 130 ? -24.065 -11.229 8.832 1.00 73.44 130 LYS A C 1
ATOM 1059 O O . LYS A 1 130 ? -23.879 -10.048 8.611 1.00 73.44 130 LYS A O 1
ATOM 1064 N N . TYR A 1 131 ? -23.594 -11.879 9.898 1.00 74.12 131 TYR A N 1
ATOM 1065 C CA . TYR A 1 131 ? -22.862 -11.253 11.004 1.00 74.12 131 TYR A CA 1
ATOM 1066 C C . TYR A 1 131 ? -21.339 -11.446 10.922 1.00 74.12 131 TYR A C 1
ATOM 1068 O O . TYR A 1 131 ? -20.604 -10.980 11.794 1.00 74.12 131 TYR A O 1
ATOM 1076 N N . SER A 1 132 ? -20.847 -12.189 9.921 1.00 73.12 132 SER A N 1
ATOM 1077 C CA . SER A 1 132 ? -19.411 -12.438 9.757 1.00 73.12 132 SER A CA 1
ATOM 1078 C C . SER A 1 132 ? -18.600 -11.156 9.535 1.00 73.12 132 SER A C 1
ATOM 1080 O O . SER A 1 132 ? -17.555 -11.034 10.173 1.00 73.12 132 SER A O 1
ATOM 1082 N N . PRO A 1 133 ? -19.024 -10.198 8.681 1.00 74.50 133 PRO A N 1
ATOM 1083 C CA . PRO A 1 133 ? -18.287 -8.948 8.487 1.00 74.50 133 PRO A CA 1
ATOM 1084 C C . PRO A 1 133 ? -18.154 -8.130 9.777 1.00 74.50 133 PRO A C 1
ATOM 1086 O O . PRO A 1 133 ? -17.052 -7.717 10.123 1.00 74.50 133 PRO A O 1
ATOM 1089 N N . GLU A 1 134 ? -19.239 -7.973 10.535 1.00 73.94 134 GLU A N 1
ATOM 1090 C CA . GLU A 1 134 ? -19.273 -7.171 11.759 1.00 73.94 134 GLU A CA 1
ATOM 1091 C C . GLU A 1 134 ? -18.411 -7.788 12.869 1.00 73.94 134 GLU A C 1
ATOM 1093 O O . GLU A 1 134 ? -17.672 -7.076 13.548 1.00 73.94 134 GLU A O 1
ATOM 1098 N N . ILE A 1 135 ? -18.445 -9.117 13.036 1.00 74.00 135 ILE A N 1
ATOM 1099 C CA . ILE A 1 135 ? -17.574 -9.821 13.993 1.00 74.00 135 ILE A CA 1
ATOM 1100 C C . ILE A 1 135 ? -16.102 -9.727 13.575 1.00 74.00 135 ILE A C 1
ATOM 1102 O O . ILE A 1 135 ? -15.232 -9.531 14.427 1.00 74.00 135 ILE A O 1
ATOM 1106 N N . CYS A 1 136 ? -15.806 -9.828 12.276 1.00 73.50 136 CYS A N 1
ATOM 1107 C CA . CYS A 1 136 ? -14.454 -9.629 11.759 1.00 73.50 136 CYS A CA 1
ATOM 1108 C C . CYS A 1 136 ? -13.949 -8.207 12.023 1.00 73.50 136 CYS A C 1
ATOM 1110 O O . CYS A 1 136 ? -12.807 -8.060 12.451 1.00 73.50 136 CYS A O 1
ATOM 1112 N N . ASP A 1 137 ? -14.783 -7.185 11.831 1.00 72.25 137 ASP A N 1
ATOM 1113 C CA . ASP A 1 137 ? -14.424 -5.788 12.088 1.00 72.25 137 ASP A CA 1
ATOM 1114 C C . ASP A 1 137 ? -14.186 -5.525 13.579 1.00 72.25 137 ASP A C 1
ATOM 1116 O O . ASP A 1 137 ? -13.181 -4.910 13.936 1.00 72.25 137 ASP A O 1
ATOM 1120 N N . ILE A 1 138 ? -15.036 -6.057 14.467 1.00 71.94 138 ILE A N 1
ATOM 1121 C CA . ILE A 1 138 ? -14.837 -5.976 15.924 1.00 71.94 138 ILE A CA 1
ATOM 1122 C C . ILE A 1 138 ? -13.517 -6.647 16.317 1.00 71.94 138 ILE A C 1
ATOM 1124 O O . ILE A 1 138 ? -12.697 -6.055 17.021 1.00 71.94 138 ILE A O 1
ATOM 1128 N N . ARG A 1 139 ? -13.258 -7.862 15.820 1.00 69.62 139 ARG A N 1
ATOM 1129 C CA . ARG A 1 139 ? -12.037 -8.603 16.155 1.00 69.62 139 ARG A CA 1
ATOM 1130 C C . ARG A 1 139 ? -10.787 -7.943 15.577 1.00 69.62 139 ARG A C 1
ATOM 1132 O O . ARG A 1 139 ? -9.758 -7.873 16.248 1.00 69.62 139 ARG A O 1
ATOM 1139 N N . ALA A 1 140 ? -10.867 -7.431 14.353 1.00 65.19 140 ALA A N 1
ATOM 1140 C CA . ALA A 1 140 ? -9.795 -6.668 13.733 1.00 65.19 140 ALA A CA 1
ATOM 1141 C C . ALA A 1 140 ? -9.521 -5.384 14.521 1.00 65.19 140 ALA A C 1
ATOM 1143 O O . ALA A 1 140 ? -8.362 -5.086 14.788 1.00 65.19 140 ALA A O 1
ATOM 1144 N N . PHE A 1 141 ? -10.557 -4.668 14.962 1.00 66.75 141 PHE A N 1
ATOM 1145 C CA . PHE A 1 141 ? -10.425 -3.489 15.815 1.00 66.75 141 PHE A CA 1
ATOM 1146 C C . PHE A 1 141 ? -9.741 -3.821 17.146 1.00 66.75 141 PHE A C 1
ATOM 1148 O O . PHE A 1 141 ? -8.806 -3.126 17.539 1.00 66.75 141 PHE A O 1
ATOM 1155 N N . GLU A 1 142 ? -10.125 -4.902 17.825 1.00 63.62 142 GLU A N 1
ATOM 1156 C CA .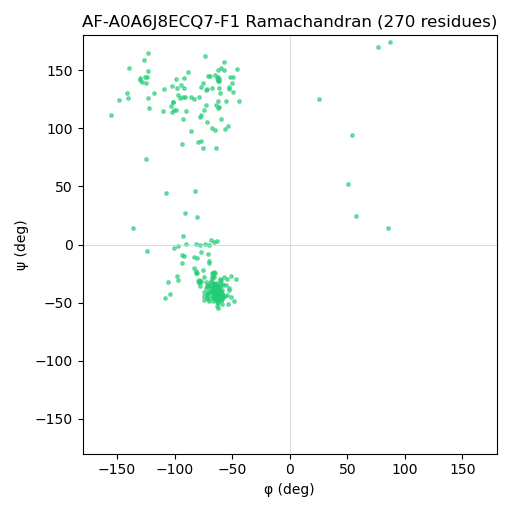 GLU A 1 142 ? -9.460 -5.356 19.056 1.00 63.62 142 GLU A CA 1
ATOM 1157 C C . GLU A 1 142 ? -7.971 -5.653 18.844 1.00 63.62 142 GLU A C 1
ATOM 1159 O O . GLU A 1 142 ? -7.127 -5.197 19.618 1.00 63.62 142 GLU A O 1
ATOM 1164 N N . VAL A 1 143 ? -7.641 -6.380 17.774 1.00 56.94 143 VAL A N 1
ATOM 1165 C CA . VAL A 1 143 ? -6.267 -6.770 17.432 1.00 56.94 143 VAL A CA 1
ATOM 1166 C C . VAL A 1 143 ? -5.438 -5.561 16.985 1.00 56.94 143 VAL A C 1
ATOM 1168 O O . VAL A 1 143 ? -4.283 -5.415 17.376 1.00 56.94 143 VAL A O 1
ATOM 1171 N N . ILE A 1 144 ? -6.011 -4.644 16.206 1.00 53.72 144 ILE A N 1
ATOM 1172 C CA . ILE A 1 144 ? -5.352 -3.405 15.768 1.00 53.72 144 ILE A CA 1
ATOM 1173 C C . ILE A 1 144 ? -5.099 -2.480 16.964 1.00 53.72 144 ILE A C 1
ATOM 1175 O O . ILE A 1 144 ? -4.003 -1.927 17.079 1.00 53.72 144 ILE A O 1
ATOM 1179 N N . ASN A 1 145 ? -6.055 -2.362 17.888 1.00 57.00 145 ASN A N 1
ATOM 1180 C CA . ASN A 1 145 ? -5.869 -1.641 19.150 1.00 57.00 145 ASN A CA 1
ATOM 1181 C C . ASN A 1 145 ? -4.812 -2.290 20.045 1.00 57.00 145 ASN A C 1
ATOM 1183 O O . ASN A 1 145 ? -4.103 -1.601 20.777 1.00 57.00 145 ASN A O 1
ATOM 1187 N N . GLU A 1 146 ? -4.697 -3.613 19.992 1.00 57.56 146 GLU A N 1
ATOM 1188 C CA . GLU A 1 146 ? -3.665 -4.355 20.702 1.00 57.56 146 GLU A CA 1
ATOM 1189 C C . GLU A 1 146 ? -2.269 -4.156 20.088 1.00 57.56 146 GLU A C 1
ATOM 1191 O O . GLU A 1 146 ? -1.296 -4.067 20.838 1.00 57.56 146 GLU A O 1
ATOM 1196 N N . ILE A 1 147 ? -2.164 -4.039 18.759 1.00 52.31 147 ILE A N 1
ATOM 1197 C CA . ILE A 1 147 ? -0.886 -4.119 18.035 1.00 52.31 147 ILE A CA 1
ATOM 1198 C C . ILE A 1 147 ? -0.340 -2.754 17.570 1.00 52.31 147 ILE A C 1
ATOM 1200 O O . ILE A 1 147 ? 0.869 -2.532 17.649 1.00 52.31 147 ILE A O 1
ATOM 1204 N N . ILE A 1 148 ? -1.161 -1.842 17.037 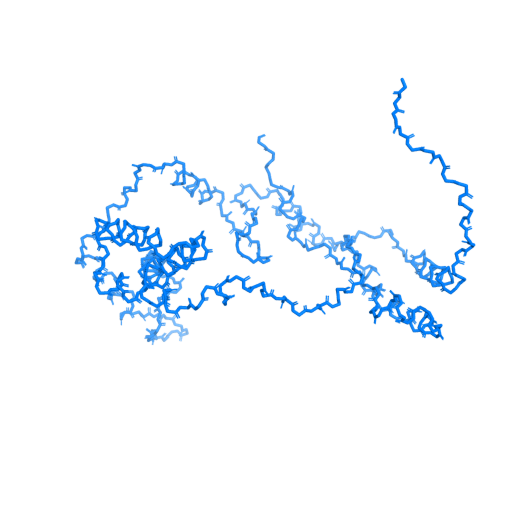1.00 53.28 148 ILE A N 1
ATOM 1205 C CA . ILE A 1 148 ? -0.665 -0.871 16.038 1.00 53.28 148 ILE A CA 1
ATOM 1206 C C . ILE A 1 148 ? -0.553 0.568 16.547 1.00 53.28 148 ILE A C 1
ATOM 1208 O O . ILE A 1 148 ? 0.470 1.211 16.311 1.00 53.28 148 ILE A O 1
ATOM 1212 N N . GLU A 1 149 ? -1.546 1.122 17.237 1.00 58.03 149 GLU A N 1
ATOM 1213 C CA . GLU A 1 149 ? -1.576 2.590 17.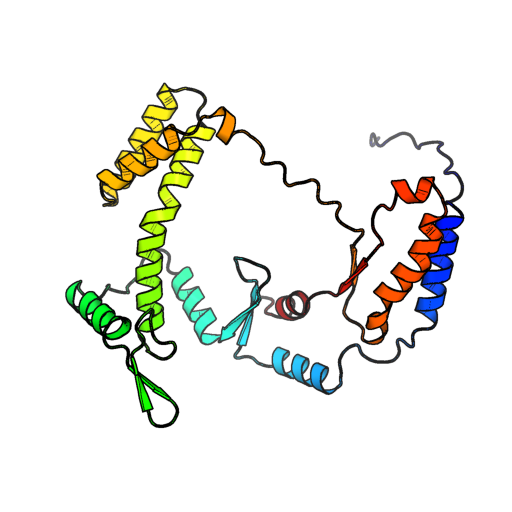332 1.00 58.03 149 GLU A CA 1
ATOM 1214 C C . GLU A 1 149 ? -0.608 3.197 18.350 1.00 58.03 149 GLU A C 1
ATOM 1216 O O . GLU A 1 149 ? -0.126 4.311 18.157 1.00 58.03 149 GLU A O 1
ATOM 1221 N N . LYS A 1 150 ? -0.295 2.507 19.449 1.00 62.59 150 LYS A N 1
ATOM 1222 C CA . LYS A 1 150 ? 0.336 3.192 20.593 1.00 62.59 150 LYS A CA 1
ATOM 1223 C C . LYS A 1 150 ? 1.853 3.038 20.648 1.00 62.59 150 LYS A C 1
ATOM 1225 O O . LYS A 1 150 ? 2.539 3.948 21.106 1.00 62.59 150 LYS A O 1
ATOM 1230 N N . LYS A 1 151 ? 2.395 1.944 20.098 1.00 79.25 151 LYS A N 1
ATOM 1231 C CA . LYS A 1 151 ? 3.850 1.769 19.949 1.00 79.25 151 LYS A CA 1
ATOM 1232 C C . LYS A 1 151 ? 4.412 2.701 18.872 1.00 79.25 151 LYS A C 1
ATOM 1234 O O . LYS A 1 151 ? 5.450 3.314 19.091 1.00 79.25 151 LYS A O 1
ATOM 1239 N N . GLY A 1 152 ? 3.718 2.850 17.739 1.00 79.00 152 GLY A N 1
ATOM 1240 C CA . GLY A 1 152 ? 4.137 3.742 16.652 1.00 79.00 152 GLY A CA 1
ATOM 1241 C C . GLY A 1 152 ? 4.212 5.210 17.080 1.00 79.00 152 GLY A C 1
ATOM 1242 O O . GLY A 1 152 ? 5.206 5.878 16.801 1.00 79.00 152 GLY A O 1
ATOM 1243 N N . GLU A 1 153 ? 3.211 5.697 17.816 1.00 81.44 153 GLU A N 1
ATOM 1244 C CA . GLU A 1 153 ? 3.218 7.061 18.362 1.00 81.44 153 GLU A CA 1
ATOM 1245 C C . GLU A 1 153 ? 4.277 7.258 19.456 1.00 81.44 153 GLU A C 1
ATOM 1247 O O . GLU A 1 153 ? 5.002 8.252 19.435 1.00 81.44 153 GLU A O 1
ATOM 1252 N N . ALA A 1 154 ? 4.479 6.282 20.347 1.00 84.94 154 ALA A N 1
ATOM 1253 C CA . ALA A 1 154 ? 5.577 6.335 21.316 1.00 84.94 154 ALA A CA 1
ATOM 1254 C C . ALA A 1 154 ? 6.959 6.387 20.627 1.00 84.94 154 ALA A C 1
ATOM 1256 O O . ALA A 1 154 ? 7.814 7.184 21.015 1.00 84.94 154 ALA A O 1
ATOM 1257 N N . ILE A 1 155 ? 7.155 5.614 19.550 1.00 87.00 155 ILE A N 1
ATOM 1258 C CA . ILE A 1 155 ? 8.363 5.668 18.712 1.00 87.00 155 ILE A CA 1
ATOM 1259 C C . ILE A 1 155 ? 8.523 7.052 18.068 1.00 87.00 155 ILE A C 1
ATOM 1261 O O . ILE A 1 155 ? 9.630 7.587 18.027 1.00 87.00 155 ILE A O 1
ATOM 1265 N N . ARG A 1 156 ? 7.438 7.672 17.588 1.00 85.50 156 ARG A N 1
ATOM 1266 C CA . ARG A 1 156 ? 7.475 9.033 17.023 1.00 85.50 156 ARG A CA 1
ATOM 1267 C C . ARG A 1 156 ? 7.863 10.071 18.073 1.00 85.50 156 ARG A C 1
ATOM 1269 O O . ARG A 1 156 ? 8.726 10.903 17.792 1.00 85.50 156 ARG A O 1
ATOM 1276 N N . HIS A 1 157 ? 7.291 10.002 19.276 1.00 88.00 157 HIS A N 1
ATOM 1277 C CA . HIS A 1 157 ? 7.677 10.865 20.395 1.00 88.00 157 HIS A CA 1
ATOM 1278 C C . HIS A 1 157 ? 9.157 10.695 20.758 1.00 88.00 157 HIS A C 1
ATOM 1280 O O . HIS A 1 157 ? 9.840 11.699 20.966 1.00 88.00 157 HIS A O 1
ATOM 1286 N N . HIS A 1 158 ? 9.667 9.457 20.760 1.00 90.69 158 HIS A N 1
ATOM 1287 C CA . HIS A 1 158 ? 11.082 9.165 20.996 1.00 90.69 158 HIS A CA 1
ATOM 1288 C C . HIS A 1 158 ? 11.982 9.725 19.889 1.00 90.69 158 HIS A C 1
ATOM 1290 O O . HIS A 1 158 ? 12.959 10.420 20.162 1.00 90.69 158 HIS A O 1
ATOM 1296 N N . ARG A 1 159 ? 11.614 9.519 18.624 1.00 87.50 159 ARG A N 1
ATOM 1297 C CA . ARG A 1 159 ? 12.362 10.001 17.457 1.00 87.50 159 ARG A CA 1
ATOM 1298 C C . ARG A 1 159 ? 12.361 11.527 17.317 1.00 87.50 159 ARG A C 1
ATOM 1300 O O . ARG A 1 159 ? 13.338 12.094 16.834 1.00 87.50 159 ARG A O 1
ATOM 1307 N N . ASN A 1 160 ? 11.330 12.229 17.778 1.00 88.00 160 ASN A N 1
ATOM 1308 C CA . ASN A 1 160 ? 11.229 13.685 17.609 1.00 88.00 160 ASN A CA 1
ATOM 1309 C C . ASN A 1 160 ? 11.789 14.496 18.796 1.00 88.00 160 ASN A C 1
ATOM 1311 O O . ASN A 1 160 ? 12.068 15.677 18.627 1.00 88.00 160 ASN A O 1
ATOM 1315 N N . ASN A 1 161 ? 12.005 13.887 19.970 1.00 86.75 161 ASN A N 1
ATOM 1316 C CA . ASN A 1 161 ? 12.528 14.585 21.153 1.00 86.75 161 ASN A CA 1
ATOM 1317 C C . ASN A 1 161 ? 14.028 14.352 21.378 1.00 86.75 161 ASN A C 1
ATOM 1319 O O . ASN A 1 161 ? 14.446 13.242 21.697 1.00 86.75 161 ASN A O 1
ATOM 1323 N N . SER A 1 162 ? 14.828 15.416 21.287 1.00 83.56 162 SER A N 1
ATOM 1324 C CA . SER A 1 162 ? 16.277 15.369 21.555 1.00 83.56 162 SER A CA 1
ATOM 1325 C C . SER A 1 162 ? 16.634 15.438 23.047 1.00 83.56 162 SER A C 1
ATOM 1327 O O . SER A 1 162 ? 17.713 15.002 23.429 1.00 83.56 162 SER A O 1
ATOM 1329 N N . SER A 1 163 ? 15.751 15.985 23.890 1.00 89.19 163 SER A N 1
ATOM 1330 C CA . SER A 1 163 ? 15.951 16.069 25.344 1.00 89.19 163 SER A CA 1
ATOM 1331 C C . SER A 1 163 ? 15.233 14.928 26.057 1.00 89.19 163 SER A C 1
ATOM 1333 O O . SER A 1 163 ? 14.025 14.739 25.884 1.00 89.19 163 SER A O 1
ATOM 1335 N N . THR A 1 164 ? 15.962 14.213 26.915 1.00 86.50 164 THR A N 1
ATOM 1336 C CA . THR A 1 164 ? 15.433 13.119 27.742 1.00 86.50 164 THR A CA 1
ATOM 1337 C C . THR A 1 164 ? 14.302 13.585 28.658 1.00 86.50 164 THR A C 1
ATOM 1339 O O . THR A 1 164 ? 13.355 12.835 28.887 1.00 86.50 164 THR A O 1
ATOM 1342 N N . GLN A 1 165 ? 14.360 14.825 29.155 1.00 87.88 165 GLN A N 1
ATOM 1343 C CA . GLN A 1 165 ? 13.321 15.368 30.032 1.00 87.88 165 GLN A CA 1
ATOM 1344 C C . GLN A 1 165 ? 12.020 15.620 29.259 1.00 87.88 165 GLN A C 1
ATOM 1346 O O . GLN A 1 165 ? 10.968 15.111 29.637 1.00 87.88 165 GLN A O 1
ATOM 1351 N N . ASN A 1 166 ? 12.109 16.283 28.101 1.00 89.81 166 ASN A N 1
ATOM 1352 C CA . ASN A 1 166 ? 10.946 16.539 27.245 1.00 89.81 166 ASN A CA 1
ATOM 1353 C C . ASN A 1 166 ? 10.311 15.237 26.737 1.00 89.81 166 ASN A C 1
ATOM 1355 O O . ASN A 1 166 ? 9.088 15.145 26.613 1.00 89.81 166 ASN A O 1
ATOM 1359 N N . LEU A 1 167 ? 11.130 14.217 26.461 1.00 89.94 167 LEU A N 1
ATOM 1360 C CA . LEU A 1 167 ? 10.654 12.886 26.098 1.00 89.94 167 LEU A CA 1
ATOM 1361 C C . LEU A 1 167 ? 9.835 12.256 27.228 1.00 89.94 167 LEU A C 1
ATOM 1363 O O . LEU A 1 167 ? 8.718 11.801 26.980 1.00 89.94 167 LEU A O 1
ATOM 1367 N N . LYS A 1 168 ? 10.366 12.258 28.457 1.00 90.06 168 LYS A N 1
ATOM 1368 C CA . LYS A 1 168 ? 9.669 11.727 29.637 1.00 90.06 168 LYS A CA 1
ATOM 1369 C C . LYS A 1 168 ? 8.332 12.431 29.853 1.00 90.06 168 LYS A C 1
ATOM 1371 O O . LYS A 1 168 ? 7.322 11.751 30.023 1.00 90.06 168 LYS A O 1
ATOM 1376 N N . ASP A 1 169 ? 8.301 13.756 29.751 1.00 90.75 169 ASP A N 1
ATOM 1377 C CA . ASP A 1 169 ? 7.079 14.544 29.941 1.00 90.75 169 ASP A CA 1
ATOM 1378 C C . ASP A 1 169 ? 6.044 14.273 28.839 1.00 90.75 169 ASP A C 1
ATOM 1380 O O . ASP A 1 169 ? 4.856 14.098 29.116 1.00 90.75 169 ASP A O 1
ATOM 1384 N N . THR A 1 170 ? 6.490 14.176 27.583 1.00 88.75 170 THR A N 1
ATOM 1385 C CA . THR A 1 170 ? 5.621 13.871 26.436 1.00 88.75 170 THR A CA 1
ATOM 1386 C C . THR A 1 170 ? 5.033 12.466 26.547 1.00 88.75 170 THR A C 1
ATOM 1388 O O . THR A 1 170 ? 3.829 12.282 26.376 1.00 88.75 170 THR A O 1
ATOM 1391 N N . VAL A 1 171 ? 5.859 11.471 26.886 1.00 89.88 171 VAL A N 1
ATOM 1392 C CA . VAL A 1 171 ? 5.409 10.086 27.069 1.00 89.88 171 VAL A CA 1
ATOM 1393 C C . VAL A 1 171 ? 4.512 9.961 28.297 1.00 89.88 171 VAL A C 1
ATOM 1395 O O . VAL A 1 171 ? 3.545 9.210 28.250 1.00 89.88 171 VAL A O 1
ATOM 1398 N N . CYS A 1 172 ? 4.759 10.712 29.372 1.00 90.12 172 CYS A N 1
ATOM 1399 C CA . CYS A 1 172 ? 3.884 10.743 30.544 1.00 90.12 172 CYS A CA 1
ATOM 1400 C C . CYS A 1 172 ? 2.488 11.283 30.190 1.00 90.12 172 CYS A C 1
ATOM 1402 O O . CYS A 1 172 ? 1.483 10.631 30.479 1.00 90.12 172 CYS A O 1
ATOM 1404 N N . LYS A 1 173 ? 2.417 12.409 29.464 1.00 90.25 173 LYS A N 1
ATOM 1405 C CA . LYS A 1 173 ? 1.153 12.960 28.940 1.00 90.25 173 LYS A CA 1
ATOM 1406 C C . LYS A 1 173 ? 0.440 11.969 28.018 1.00 90.25 173 LYS A C 1
ATOM 1408 O O . LYS A 1 173 ? -0.767 11.773 28.143 1.00 90.25 173 LYS A O 1
ATOM 1413 N N . PHE A 1 174 ? 1.188 11.299 27.141 1.00 88.44 174 PHE A N 1
ATOM 1414 C CA . PHE A 1 174 ? 0.660 10.265 26.254 1.00 88.44 174 PHE A CA 1
ATOM 1415 C C . PHE A 1 174 ? 0.100 9.065 27.036 1.00 88.44 174 PHE A C 1
ATOM 1417 O O . PHE A 1 174 ? -1.043 8.676 26.811 1.00 88.44 174 PHE A O 1
ATOM 1424 N N . LYS A 1 175 ? 0.841 8.528 28.018 1.00 88.69 175 LYS A N 1
ATOM 1425 C CA . LYS A 1 175 ? 0.379 7.454 28.920 1.00 88.69 175 LYS A CA 1
ATOM 1426 C C . LYS A 1 175 ? -0.911 7.863 29.649 1.00 88.69 175 LYS A C 1
ATOM 1428 O O . LYS A 1 175 ? -1.857 7.079 29.688 1.00 88.69 175 LYS A O 1
ATOM 1433 N N . GLY A 1 176 ? -0.976 9.094 30.163 1.00 85.75 176 GLY A N 1
ATOM 1434 C CA . GLY A 1 176 ? -2.163 9.645 30.827 1.00 85.75 176 GLY A CA 1
ATOM 1435 C C . GLY A 1 176 ? -3.383 9.739 29.907 1.00 85.75 176 GLY A C 1
ATOM 1436 O O . GLY A 1 176 ? -4.473 9.316 30.289 1.00 85.75 176 GLY A O 1
ATOM 1437 N N . HIS A 1 177 ? -3.193 10.202 28.668 1.00 81.19 177 HIS A N 1
ATOM 1438 C CA . HIS A 1 177 ? -4.254 10.239 27.660 1.00 81.19 177 HIS A CA 1
ATOM 1439 C C . HIS A 1 177 ? -4.797 8.836 27.348 1.00 81.19 177 HIS A C 1
ATOM 1441 O O . HIS A 1 177 ? -6.008 8.635 27.291 1.00 81.19 177 HIS A O 1
ATOM 1447 N N . LEU A 1 178 ? -3.919 7.836 27.226 1.00 81.06 178 LEU A N 1
ATOM 1448 C CA . LEU A 1 178 ? -4.334 6.448 27.002 1.00 81.06 178 LEU A CA 1
ATOM 1449 C C . LEU A 1 178 ? -5.065 5.847 28.205 1.00 81.06 178 LEU A C 1
ATOM 1451 O O . LEU A 1 178 ? -6.039 5.116 28.037 1.00 81.06 178 LEU A O 1
ATOM 1455 N N . LYS A 1 179 ? -4.643 6.179 29.424 1.00 83.62 179 LYS A N 1
ATOM 1456 C CA . LYS A 1 179 ? -5.348 5.740 30.630 1.00 83.62 179 LYS A CA 1
ATOM 1457 C C . LYS A 1 179 ? -6.760 6.330 30.693 1.00 83.62 179 LYS A C 1
ATOM 1459 O O . LYS A 1 179 ? -7.703 5.602 30.984 1.00 83.62 179 LYS A O 1
ATOM 1464 N N . HIS A 1 180 ? -6.916 7.611 30.353 1.00 77.25 180 HIS A N 1
ATOM 1465 C CA . HIS A 1 180 ? -8.220 8.278 30.299 1.00 77.25 180 HIS A CA 1
ATOM 1466 C C . HIS A 1 180 ? -9.160 7.668 29.245 1.00 77.25 180 HIS A C 1
ATOM 1468 O O . HIS A 1 180 ? -10.348 7.515 29.501 1.00 77.25 180 HIS A O 1
ATOM 1474 N N . MET A 1 181 ? -8.622 7.241 28.099 1.00 68.38 181 MET A N 1
ATOM 1475 C CA . MET A 1 181 ? -9.375 6.561 27.034 1.00 68.38 181 MET A CA 1
ATOM 1476 C C . MET A 1 181 ? -9.757 5.102 27.364 1.00 68.38 181 MET A C 1
ATOM 1478 O O . MET A 1 181 ? -10.369 4.428 26.539 1.00 68.38 181 MET A O 1
ATOM 1482 N N . GLY A 1 182 ? -9.392 4.587 28.545 1.00 69.31 182 GLY A N 1
ATOM 1483 C CA . GLY A 1 182 ? -9.773 3.245 28.997 1.00 69.31 182 GLY A CA 1
ATOM 1484 C C . GLY A 1 182 ? -8.859 2.111 28.518 1.00 69.31 182 GLY A C 1
ATOM 1485 O O . GLY A 1 182 ? -9.221 0.938 28.631 1.00 69.31 182 GLY A O 1
ATOM 1486 N N . TYR A 1 183 ? -7.664 2.414 27.998 1.00 74.62 183 TYR A N 1
ATOM 1487 C CA . TYR A 1 183 ? -6.707 1.372 27.618 1.00 74.62 183 TYR A CA 1
ATOM 1488 C C . TYR A 1 183 ? -6.103 0.682 28.856 1.00 74.62 183 TYR A C 1
ATOM 1490 O O . TYR A 1 183 ? -5.843 1.303 29.887 1.00 74.62 183 TYR A O 1
ATOM 1498 N N . LYS A 1 184 ? -5.829 -0.627 28.742 1.00 78.31 184 LYS A N 1
ATOM 1499 C CA . LYS A 1 184 ? -5.259 -1.434 29.836 1.00 78.31 184 LYS A CA 1
ATOM 1500 C C . LYS A 1 184 ? -3.872 -0.927 30.232 1.00 78.31 184 LYS A C 1
ATOM 1502 O O . LYS A 1 184 ? -2.951 -0.944 29.415 1.00 78.31 184 LYS A O 1
ATOM 1507 N N . GLU A 1 185 ? -3.713 -0.590 31.508 1.00 82.75 185 GLU A N 1
ATOM 1508 C CA . GLU A 1 185 ? -2.511 0.040 32.062 1.00 82.75 185 GLU A CA 1
ATOM 1509 C C . GLU A 1 185 ? -1.227 -0.736 31.736 1.00 82.75 185 GLU A C 1
ATOM 1511 O O . GLU A 1 185 ? -0.318 -0.194 31.111 1.00 82.75 185 GLU A O 1
ATOM 1516 N N . HIS A 1 186 ? -1.201 -2.042 32.012 1.00 82.69 186 HIS A N 1
ATOM 1517 C CA . HIS A 1 186 ? -0.075 -2.919 31.669 1.00 82.69 186 HIS A CA 1
ATOM 1518 C C . HIS A 1 186 ? 0.358 -2.804 30.195 1.00 82.69 186 HIS A C 1
ATOM 1520 O O . HIS A 1 186 ? 1.543 -2.683 29.902 1.00 82.69 186 HIS A O 1
ATOM 1526 N N . LYS A 1 187 ? -0.592 -2.790 29.248 1.00 75.94 187 LYS A N 1
ATOM 1527 C CA . LYS A 1 187 ? -0.279 -2.711 27.810 1.00 75.94 187 LYS A CA 1
ATOM 1528 C C . LYS A 1 187 ? 0.277 -1.343 27.413 1.00 75.94 187 LYS A C 1
ATOM 1530 O O . LYS A 1 187 ? 1.177 -1.281 26.578 1.00 75.94 187 LYS A O 1
ATOM 1535 N N . ILE A 1 188 ? -0.230 -0.265 28.016 1.00 83.31 188 ILE A N 1
ATOM 1536 C CA . ILE A 1 188 ? 0.299 1.093 27.822 1.00 83.31 188 ILE A CA 1
ATOM 1537 C C . ILE A 1 188 ? 1.774 1.126 28.228 1.00 83.31 188 ILE A C 1
ATOM 1539 O O . ILE A 1 188 ? 2.620 1.564 27.449 1.00 83.31 188 ILE A O 1
ATOM 1543 N N . TYR A 1 189 ? 2.082 0.634 29.430 1.00 86.00 189 TYR A N 1
ATOM 1544 C CA . TYR A 1 189 ? 3.449 0.609 29.935 1.00 86.00 189 TYR A CA 1
ATOM 1545 C C . TYR A 1 189 ? 4.345 -0.270 29.062 1.00 86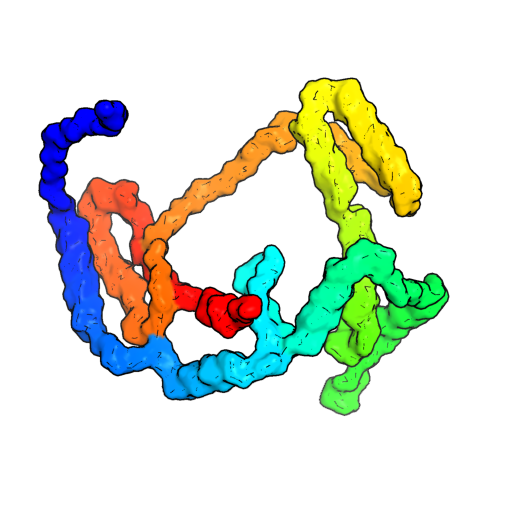.00 189 TYR A C 1
ATOM 1547 O O . TYR A 1 189 ? 5.323 0.247 28.532 1.00 86.00 189 TYR A O 1
ATOM 1555 N N . CYS A 1 190 ? 3.982 -1.529 28.796 1.00 85.31 190 CYS A N 1
ATOM 1556 C CA . CYS A 1 190 ? 4.790 -2.424 27.960 1.00 85.31 190 CYS A CA 1
ATOM 1557 C C . CYS A 1 190 ? 5.104 -1.840 26.575 1.00 85.31 190 CYS A C 1
ATOM 1559 O O . CYS A 1 190 ? 6.246 -1.923 26.123 1.00 85.31 190 CYS A O 1
ATOM 1561 N N . ASN A 1 191 ? 4.125 -1.225 25.904 1.00 83.69 191 ASN A N 1
ATOM 1562 C CA . ASN A 1 191 ? 4.322 -0.655 24.569 1.00 83.69 191 ASN A CA 1
ATOM 1563 C C . ASN A 1 191 ? 5.200 0.601 24.587 1.00 83.69 191 ASN A C 1
ATOM 1565 O O . ASN A 1 191 ? 6.058 0.754 23.716 1.00 83.69 191 ASN A O 1
ATOM 1569 N N . CYS A 1 192 ? 5.008 1.481 25.573 1.00 87.19 192 CYS A N 1
ATOM 1570 C CA . CYS A 1 192 ? 5.829 2.677 25.734 1.00 87.19 192 CYS A CA 1
ATOM 1571 C C . CYS A 1 192 ? 7.268 2.324 26.128 1.00 87.19 192 CYS A C 1
ATOM 1573 O O . CYS A 1 192 ? 8.191 2.847 25.516 1.00 87.19 192 CYS A O 1
ATOM 1575 N N . GLU A 1 193 ? 7.471 1.407 27.077 1.00 88.44 193 GLU A N 1
ATOM 1576 C CA . GLU A 1 193 ? 8.814 0.941 27.455 1.00 88.44 193 GLU A CA 1
ATOM 1577 C C . GLU A 1 193 ? 9.511 0.265 26.267 1.00 88.44 193 GLU A C 1
ATOM 1579 O O . GLU A 1 193 ? 10.647 0.589 25.941 1.00 88.44 193 GLU A O 1
ATOM 1584 N N . SER A 1 194 ? 8.798 -0.581 25.517 1.00 86.19 194 SER A N 1
ATOM 1585 C CA . SER A 1 194 ? 9.340 -1.201 24.300 1.00 86.19 194 SER A CA 1
ATOM 1586 C C . SER A 1 194 ? 9.741 -0.185 23.226 1.00 86.19 194 SER A C 1
ATOM 1588 O O . SER A 1 194 ? 10.638 -0.464 22.438 1.00 86.19 194 SER A O 1
ATOM 1590 N N . ALA A 1 195 ? 9.065 0.965 23.141 1.00 85.75 195 ALA A N 1
ATOM 1591 C CA . ALA A 1 195 ? 9.414 2.046 22.218 1.00 85.75 195 ALA A CA 1
ATOM 1592 C C . ALA A 1 195 ? 10.592 2.899 22.722 1.00 85.75 195 ALA A C 1
ATOM 1594 O O . ALA A 1 195 ? 11.385 3.395 21.919 1.00 85.75 195 ALA A O 1
ATOM 1595 N N . LEU A 1 196 ? 10.707 3.068 24.041 1.00 88.75 196 LEU A N 1
ATOM 1596 C CA . LEU A 1 196 ? 11.802 3.787 24.693 1.00 88.75 196 LEU A CA 1
ATOM 1597 C C . LEU A 1 196 ? 13.107 2.981 24.712 1.00 88.75 196 LEU A C 1
ATOM 1599 O O . LEU A 1 196 ? 14.175 3.578 24.663 1.00 88.75 196 LEU A O 1
ATOM 1603 N N . ASN A 1 197 ? 13.023 1.649 24.711 1.00 90.56 197 ASN A N 1
ATOM 1604 C CA . ASN A 1 197 ? 14.183 0.756 24.651 1.00 90.56 197 ASN A CA 1
ATOM 1605 C C . ASN A 1 197 ? 14.903 0.761 23.292 1.00 90.56 197 ASN A C 1
ATOM 1607 O O . ASN A 1 197 ? 16.027 0.274 23.205 1.00 90.56 197 ASN A O 1
ATOM 1611 N N . ILE A 1 198 ? 14.272 1.272 22.229 1.00 88.75 198 ILE A N 1
ATOM 1612 C CA . ILE A 1 198 ? 14.909 1.387 20.910 1.00 88.75 198 ILE A CA 1
ATOM 1613 C C . ILE A 1 198 ? 15.827 2.602 20.927 1.00 88.75 198 ILE A C 1
ATOM 1615 O O . ILE A 1 198 ? 15.373 3.702 21.232 1.00 88.75 198 ILE A O 1
ATOM 1619 N N . GLU A 1 199 ? 17.096 2.437 20.566 1.00 89.19 199 GLU A N 1
ATOM 1620 C CA . GLU A 1 199 ? 18.036 3.554 20.563 1.00 89.19 199 GLU A CA 1
ATOM 1621 C C . GLU A 1 199 ? 17.586 4.645 19.576 1.00 89.19 199 GLU A C 1
ATOM 1623 O O . GLU A 1 199 ? 17.236 4.376 18.423 1.00 89.19 199 GLU A O 1
ATOM 1628 N N . ARG A 1 200 ? 17.630 5.916 19.994 1.00 87.00 200 ARG A N 1
ATOM 1629 C CA . ARG A 1 200 ? 17.259 7.045 19.125 1.00 87.00 200 ARG A CA 1
ATOM 1630 C C . ARG A 1 200 ? 18.068 7.059 17.824 1.00 87.00 200 ARG A C 1
ATOM 1632 O O . ARG A 1 200 ? 17.524 7.431 16.786 1.00 87.00 200 ARG A O 1
ATOM 1639 N N . SER A 1 201 ? 19.340 6.652 17.864 1.00 87.38 201 SER A N 1
ATOM 1640 C CA . S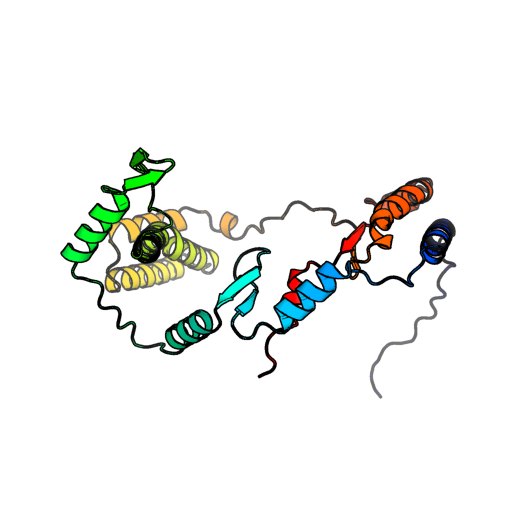ER A 1 201 ? 20.181 6.574 16.666 1.00 87.38 201 SER A CA 1
ATOM 1641 C C . SER A 1 201 ? 19.615 5.579 15.647 1.00 87.38 201 SER A C 1
ATOM 1643 O O . SER A 1 201 ? 19.589 5.890 14.460 1.00 87.38 201 SER A O 1
ATOM 1645 N N . GLU A 1 202 ? 19.069 4.445 16.096 1.00 87.38 202 GLU A N 1
ATOM 1646 C CA . GLU A 1 202 ? 18.392 3.451 15.261 1.00 87.38 202 GLU A CA 1
ATOM 1647 C C . GLU A 1 202 ? 17.105 4.016 14.644 1.00 87.38 202 GLU A C 1
ATOM 1649 O O . GLU A 1 202 ? 16.880 3.868 13.445 1.00 87.38 202 GLU A O 1
ATOM 1654 N N . LEU A 1 203 ? 16.304 4.749 15.425 1.00 86.25 203 LEU A N 1
ATOM 1655 C CA . LEU A 1 203 ? 15.063 5.386 14.954 1.00 86.25 203 LEU A CA 1
ATOM 1656 C C . LEU A 1 203 ? 15.283 6.486 13.905 1.00 86.25 203 LEU A C 1
ATOM 1658 O O . LEU A 1 203 ? 14.363 6.820 13.152 1.00 86.25 203 LEU A O 1
ATOM 1662 N N . LEU A 1 204 ? 16.474 7.083 13.893 1.00 86.50 204 LEU A N 1
ATOM 1663 C CA . LEU A 1 204 ? 16.878 8.115 12.939 1.00 86.50 204 LEU A CA 1
ATOM 1664 C C . LEU A 1 204 ? 17.577 7.539 11.703 1.00 86.50 204 LEU A C 1
ATOM 1666 O O . LEU A 1 204 ? 17.774 8.275 10.734 1.00 86.50 204 LEU A O 1
ATOM 1670 N N . ARG A 1 205 ? 17.934 6.244 11.694 1.00 86.69 205 ARG A N 1
ATOM 1671 C CA . ARG A 1 205 ? 18.509 5.613 10.503 1.00 86.69 205 ARG A CA 1
ATOM 1672 C C . ARG A 1 205 ? 17.476 5.630 9.387 1.00 86.69 205 ARG A C 1
ATOM 1674 O O . ARG A 1 205 ? 16.409 5.023 9.479 1.00 86.69 205 ARG A O 1
ATOM 1681 N N . PHE A 1 206 ? 17.828 6.284 8.288 1.00 75.06 206 PHE A N 1
ATOM 1682 C CA . PHE A 1 206 ? 17.126 6.068 7.037 1.00 75.06 206 PHE A CA 1
ATOM 1683 C C . PHE A 1 206 ? 17.327 4.612 6.643 1.00 75.06 206 PHE A C 1
ATOM 1685 O O . PHE A 1 206 ? 18.452 4.170 6.405 1.00 75.06 206 PHE A O 1
ATOM 1692 N N . LYS A 1 207 ? 16.230 3.858 6.574 1.00 74.00 207 LYS A N 1
ATOM 1693 C CA . LYS A 1 207 ? 16.245 2.555 5.927 1.00 74.00 207 LYS A CA 1
ATOM 1694 C C . LYS A 1 207 ? 16.523 2.816 4.452 1.00 74.00 207 LYS A C 1
ATOM 1696 O O . LYS A 1 207 ? 15.621 3.22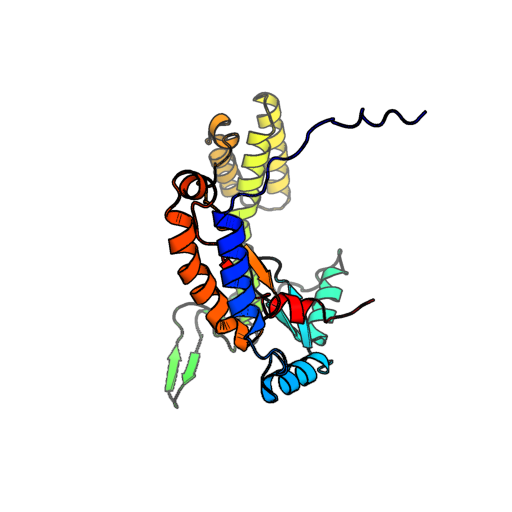1 3.724 1.00 74.00 207 LYS A O 1
ATOM 1701 N N . GLN A 1 208 ? 17.778 2.658 4.037 1.00 67.19 208 GLN A N 1
ATOM 1702 C CA . GLN A 1 208 ? 18.102 2.596 2.622 1.00 67.19 208 GLN A CA 1
ATOM 1703 C C . GLN A 1 208 ? 17.330 1.397 2.076 1.00 67.19 208 GLN A C 1
ATOM 1705 O O . GLN A 1 208 ? 17.608 0.247 2.420 1.00 67.19 208 GLN A O 1
ATOM 1710 N N . GLU A 1 209 ? 16.286 1.673 1.293 1.00 64.56 209 GLU A N 1
ATOM 1711 C CA . GLU A 1 209 ? 15.793 0.669 0.361 1.00 64.56 209 GLU A CA 1
ATOM 1712 C C . GLU A 1 209 ? 17.016 0.219 -0.447 1.00 64.56 209 GLU A C 1
ATOM 1714 O O . GLU A 1 209 ? 17.824 1.076 -0.823 1.00 64.56 209 GLU A O 1
ATOM 1719 N N . PRO A 1 210 ? 17.204 -1.093 -0.674 1.00 68.75 210 PRO A N 1
ATOM 1720 C CA . PRO A 1 210 ? 18.276 -1.539 -1.551 1.00 68.75 210 PRO A CA 1
ATOM 1721 C C . PRO A 1 210 ? 18.173 -0.745 -2.850 1.00 68.75 210 PRO A C 1
ATOM 1723 O O . PRO A 1 210 ? 17.052 -0.507 -3.312 1.00 68.75 210 PRO A O 1
ATOM 1726 N N . ASP A 1 211 ? 19.314 -0.317 -3.391 1.00 61.50 211 ASP A N 1
ATOM 1727 C CA . ASP A 1 211 ? 19.383 0.460 -4.626 1.00 61.50 211 ASP A CA 1
ATOM 1728 C C . ASP A 1 211 ? 18.855 -0.412 -5.772 1.00 61.50 211 ASP A C 1
ATOM 1730 O O . ASP A 1 211 ? 19.568 -1.172 -6.431 1.00 61.50 211 ASP A O 1
ATOM 1734 N N . LYS A 1 212 ? 17.530 -0.435 -5.905 1.00 65.19 212 LYS A N 1
ATOM 1735 C CA . LYS A 1 212 ? 16.827 -1.191 -6.923 1.00 65.19 212 LYS A CA 1
ATOM 1736 C C . LYS A 1 212 ? 17.129 -0.434 -8.197 1.00 65.19 212 LYS A C 1
ATOM 1738 O O . LYS A 1 212 ? 16.553 0.626 -8.410 1.00 65.19 212 LYS A O 1
ATOM 1743 N N . GLN A 1 213 ? 18.009 -0.970 -9.040 1.00 64.50 213 GLN A N 1
ATOM 1744 C CA . GLN A 1 213 ? 18.140 -0.483 -10.408 1.00 64.50 213 GLN A CA 1
ATOM 1745 C C . GLN A 1 213 ? 16.767 -0.583 -11.073 1.00 64.50 213 GLN A C 1
ATOM 1747 O O . GLN A 1 213 ? 16.330 -1.657 -11.489 1.00 64.50 213 GLN A O 1
ATOM 1752 N N . ILE A 1 214 ? 16.058 0.541 -11.120 1.00 64.25 214 ILE A N 1
ATOM 1753 C CA . ILE A 1 214 ? 14.744 0.612 -11.738 1.00 64.25 214 ILE A CA 1
ATOM 1754 C C . ILE A 1 214 ? 15.000 0.537 -13.245 1.00 64.25 214 ILE A C 1
ATOM 1756 O O . ILE A 1 214 ? 15.732 1.379 -13.773 1.00 64.25 214 ILE A O 1
ATOM 1760 N N . PRO A 1 215 ? 14.469 -0.471 -13.958 1.00 69.12 215 PRO A N 1
ATOM 1761 C CA . PRO A 1 215 ? 14.613 -0.516 -15.404 1.00 69.12 215 PRO A CA 1
ATOM 1762 C C . PRO A 1 215 ? 13.989 0.741 -16.021 1.00 69.12 215 PRO A C 1
ATOM 1764 O O . PRO A 1 215 ? 13.051 1.316 -15.467 1.00 69.12 215 PRO A O 1
ATOM 1767 N N . LEU A 1 216 ? 14.484 1.168 -17.183 1.00 70.81 216 LEU A N 1
ATOM 1768 C CA . LEU A 1 216 ? 13.855 2.258 -17.924 1.00 70.81 216 LEU A CA 1
ATOM 1769 C C . LEU A 1 216 ? 12.487 1.776 -18.431 1.00 70.81 216 LEU A C 1
ATOM 1771 O O . LEU A 1 216 ? 12.413 1.029 -19.407 1.00 70.81 216 LEU A O 1
ATOM 1775 N N . VAL A 1 217 ? 11.411 2.152 -17.736 1.00 75.50 217 VAL A N 1
ATOM 1776 C CA . VAL A 1 217 ? 10.044 1.723 -18.057 1.00 75.50 217 VAL A CA 1
ATOM 1777 C C . VAL A 1 217 ? 9.290 2.823 -18.799 1.00 75.50 217 VAL A C 1
ATOM 1779 O O . VAL A 1 217 ? 9.069 3.908 -18.268 1.00 75.50 217 VAL A O 1
ATOM 1782 N N . PHE A 1 218 ? 8.805 2.507 -19.996 1.00 74.12 218 PHE A N 1
ATOM 1783 C CA . PHE A 1 218 ? 7.838 3.310 -20.737 1.00 74.12 218 PHE A CA 1
ATOM 1784 C C . PHE A 1 218 ? 6.431 2.785 -20.485 1.00 74.12 218 PHE A C 1
ATOM 1786 O O . PHE A 1 218 ? 6.154 1.606 -20.695 1.00 74.12 218 PHE A O 1
ATOM 1793 N N . VAL A 1 219 ? 5.521 3.653 -20.051 1.00 63.31 219 VAL A N 1
ATOM 1794 C CA . VAL A 1 219 ? 4.128 3.269 -19.799 1.00 63.31 219 VAL A CA 1
ATOM 1795 C C . VAL A 1 219 ? 3.262 3.668 -20.991 1.00 63.31 219 VAL A C 1
ATOM 1797 O O . VAL A 1 219 ? 3.086 4.854 -21.261 1.00 63.31 219 VAL A O 1
ATOM 1800 N N . THR A 1 220 ? 2.676 2.688 -21.680 1.00 67.25 220 THR A N 1
ATOM 1801 C CA . THR A 1 220 ? 1.747 2.910 -22.805 1.00 67.25 220 THR A CA 1
ATOM 1802 C C . THR A 1 220 ? 0.391 2.248 -22.559 1.00 67.25 220 THR A C 1
ATOM 1804 O O . THR A 1 220 ? 0.245 1.425 -21.662 1.00 67.25 220 THR A O 1
ATOM 1807 N N . LYS A 1 221 ? -0.648 2.607 -23.317 1.00 64.50 221 LYS A N 1
ATOM 1808 C CA . LYS A 1 221 ? -1.939 1.895 -23.259 1.00 64.50 221 LYS A CA 1
ATOM 1809 C C . LYS A 1 221 ? -1.772 0.493 -23.865 1.00 64.50 221 LYS A C 1
ATOM 1811 O O . LYS A 1 221 ? -1.015 0.331 -24.817 1.00 64.50 221 LYS A O 1
ATOM 1816 N N . TYR A 1 222 ? -2.479 -0.510 -23.332 1.00 60.06 222 TYR A N 1
ATOM 1817 C CA . TYR A 1 222 ? -2.509 -1.853 -23.931 1.00 60.06 222 TYR A CA 1
ATOM 1818 C C . TYR A 1 222 ? -2.895 -1.759 -25.412 1.00 60.06 222 TYR A C 1
ATOM 1820 O O . TYR A 1 222 ? -3.843 -1.043 -25.729 1.00 60.06 222 TYR A O 1
ATOM 1828 N N . HIS A 1 223 ? -2.164 -2.468 -26.276 1.00 62.62 223 HIS A N 1
ATOM 1829 C CA . HIS A 1 223 ? -2.460 -2.692 -27.692 1.00 62.62 223 HIS A CA 1
ATOM 1830 C C . HIS A 1 223 ? -2.076 -4.130 -28.024 1.00 62.62 223 HIS A C 1
ATOM 1832 O O . HIS A 1 223 ? -0.975 -4.563 -27.691 1.00 62.62 223 HIS A O 1
ATOM 1838 N N . PHE A 1 224 ? -2.970 -4.880 -28.665 1.00 59.62 224 PHE A N 1
ATOM 1839 C CA . PHE A 1 224 ? -2.793 -6.321 -28.874 1.00 59.62 224 PHE A CA 1
ATOM 1840 C C . PHE A 1 224 ? -1.527 -6.637 -29.705 1.00 59.62 224 PHE A C 1
ATOM 1842 O O . PHE A 1 224 ? -0.761 -7.527 -29.346 1.00 59.62 224 PHE A O 1
ATOM 1849 N N . LEU A 1 225 ? -1.221 -5.825 -30.727 1.00 60.75 225 LEU A N 1
ATOM 1850 C CA . LEU A 1 225 ? 0.050 -5.898 -31.477 1.00 60.75 225 LEU A CA 1
ATOM 1851 C C . LEU A 1 225 ? 1.309 -5.546 -30.678 1.00 60.75 225 LEU A C 1
ATOM 1853 O O . LEU A 1 225 ? 2.396 -6.010 -31.016 1.00 60.75 225 LEU A O 1
ATOM 1857 N N . LEU A 1 226 ? 1.184 -4.776 -29.594 1.00 64.88 226 LEU A N 1
ATOM 1858 C CA . LEU A 1 226 ? 2.311 -4.466 -28.714 1.00 64.88 226 LEU A CA 1
ATOM 1859 C C . LEU A 1 226 ? 2.656 -5.633 -27.777 1.00 64.88 226 LEU A C 1
ATOM 1861 O O . LEU A 1 226 ? 3.626 -5.532 -27.032 1.00 64.88 226 LEU A O 1
ATOM 1865 N N . GLY A 1 227 ? 1.940 -6.765 -27.832 1.00 62.44 227 GLY A N 1
ATOM 1866 C CA . GLY A 1 227 ? 2.267 -7.964 -27.048 1.00 62.44 227 GLY A CA 1
ATOM 1867 C C . GLY A 1 227 ? 3.710 -8.453 -27.252 1.00 62.44 227 GLY A C 1
ATOM 1868 O O . GLY A 1 227 ? 4.330 -8.959 -26.319 1.00 62.44 227 GLY A O 1
ATOM 1869 N N . ASN A 1 228 ? 4.285 -8.208 -28.435 1.00 68.12 228 ASN A N 1
ATOM 1870 C CA . ASN A 1 228 ? 5.661 -8.578 -28.771 1.00 68.12 228 ASN A CA 1
ATOM 1871 C C . ASN A 1 228 ? 6.688 -7.444 -28.594 1.00 68.12 228 ASN A C 1
ATOM 1873 O O . ASN A 1 228 ? 7.880 -7.687 -28.785 1.00 68.12 228 ASN A O 1
ATOM 1877 N N . ILE A 1 229 ? 6.288 -6.231 -28.184 1.00 75.62 229 ILE A N 1
ATOM 1878 C CA . ILE A 1 229 ? 7.201 -5.071 -28.141 1.00 75.62 229 ILE A CA 1
ATOM 1879 C C . ILE A 1 229 ? 8.391 -5.305 -27.205 1.00 75.62 229 ILE A C 1
ATOM 1881 O O . ILE A 1 229 ? 9.535 -5.033 -27.554 1.00 75.62 229 ILE A O 1
ATOM 1885 N N . ASN A 1 230 ? 8.149 -5.912 -26.041 1.00 76.50 230 ASN A N 1
ATOM 1886 C CA . ASN A 1 230 ? 9.202 -6.223 -25.076 1.00 76.50 230 ASN A CA 1
ATOM 1887 C C . ASN A 1 230 ? 10.193 -7.264 -25.621 1.00 76.50 230 ASN A C 1
ATOM 1889 O O . ASN A 1 230 ? 11.367 -7.250 -25.252 1.00 76.50 230 ASN A O 1
ATOM 1893 N N . LYS A 1 231 ? 9.752 -8.149 -26.525 1.00 78.69 231 LYS A N 1
ATOM 1894 C CA . LYS A 1 231 ? 10.623 -9.112 -27.212 1.00 78.69 231 LYS A CA 1
ATOM 1895 C C . LYS A 1 231 ? 11.514 -8.402 -28.237 1.00 78.69 231 LYS A C 1
ATOM 1897 O O . LYS A 1 231 ? 12.714 -8.672 -28.263 1.00 78.69 231 LYS A O 1
ATOM 1902 N N . SER A 1 232 ? 10.958 -7.466 -29.007 1.00 76.56 232 SER A N 1
ATOM 1903 C CA . SER A 1 232 ? 11.700 -6.622 -29.957 1.00 76.56 232 SER A CA 1
ATOM 1904 C C . SER A 1 232 ? 12.724 -5.716 -29.271 1.00 76.56 232 SER A C 1
ATOM 1906 O O . SER A 1 232 ? 13.895 -5.716 -29.649 1.00 76.56 232 SER A O 1
ATOM 1908 N N . LEU A 1 233 ? 12.338 -5.032 -28.190 1.00 82.25 233 LEU A N 1
ATOM 1909 C CA . LEU A 1 233 ? 13.252 -4.198 -27.400 1.00 82.25 233 LEU A CA 1
ATOM 1910 C C . LEU A 1 233 ? 14.426 -5.023 -26.857 1.00 82.25 233 LEU A C 1
ATOM 1912 O O . LEU A 1 233 ? 15.585 -4.652 -27.028 1.00 82.25 233 LEU A O 1
ATOM 1916 N N . ARG A 1 234 ? 14.156 -6.212 -26.297 1.00 83.38 234 ARG A N 1
ATOM 1917 C CA . ARG A 1 234 ? 15.207 -7.129 -25.815 1.00 83.38 234 ARG A CA 1
ATOM 1918 C C . ARG A 1 234 ? 16.110 -7.653 -26.934 1.00 83.38 234 ARG A C 1
ATOM 1920 O O . ARG A 1 234 ? 17.302 -7.856 -26.702 1.00 83.38 234 ARG A O 1
ATOM 1927 N N . LYS A 1 235 ? 15.567 -7.892 -28.132 1.00 84.38 235 LYS A N 1
ATOM 1928 C CA . LYS A 1 235 ? 16.322 -8.365 -29.304 1.00 84.38 235 LYS A CA 1
ATOM 1929 C C . LYS A 1 235 ? 17.372 -7.337 -29.731 1.00 84.38 235 LYS A C 1
ATOM 1931 O O . LYS A 1 235 ? 18.537 -7.704 -29.888 1.00 84.38 235 LYS A O 1
ATOM 1936 N N . HIS A 1 236 ? 16.989 -6.068 -29.870 1.00 84.12 236 HIS A N 1
ATOM 1937 C CA . HIS A 1 236 ? 17.910 -5.003 -30.296 1.00 84.12 236 HIS A CA 1
ATOM 1938 C C . HIS A 1 236 ? 18.787 -4.478 -29.158 1.00 84.12 236 HIS A C 1
ATOM 1940 O O . HIS A 1 236 ? 19.917 -4.067 -29.406 1.00 84.12 236 HIS A O 1
ATOM 1946 N N . TYR A 1 237 ? 18.350 -4.599 -27.902 1.00 85.12 237 TYR A N 1
ATOM 1947 C CA . TYR A 1 237 ? 19.154 -4.242 -26.729 1.00 85.12 237 TYR A CA 1
ATOM 1948 C C . TYR A 1 237 ? 20.481 -5.017 -26.661 1.00 85.12 237 TYR A C 1
ATOM 1950 O O . TYR A 1 237 ? 21.519 -4.461 -26.308 1.00 85.12 237 TYR A O 1
ATOM 1958 N N . LYS A 1 238 ? 20.502 -6.283 -27.103 1.00 83.88 238 LYS A N 1
ATOM 1959 C CA . LYS A 1 238 ? 21.750 -7.061 -27.214 1.00 83.88 238 LYS A CA 1
ATOM 1960 C C . LYS A 1 238 ? 22.773 -6.423 -28.161 1.00 83.88 238 LYS A C 1
ATOM 1962 O O . LYS A 1 238 ? 23.970 -6.601 -27.956 1.00 83.88 238 LYS A O 1
ATOM 1967 N N . LYS A 1 239 ? 22.319 -5.706 -29.197 1.00 82.88 239 LYS A N 1
ATOM 1968 C CA . LYS A 1 239 ? 23.196 -4.969 -30.120 1.00 82.88 239 LYS A CA 1
ATOM 1969 C C . LYS A 1 239 ? 23.736 -3.700 -29.456 1.00 82.88 239 LYS A C 1
ATOM 1971 O O . LYS A 1 239 ? 24.930 -3.450 -29.567 1.00 82.88 239 LYS A O 1
ATOM 1976 N N . LEU A 1 240 ? 22.898 -2.989 -28.695 1.00 82.56 240 LEU A N 1
ATOM 1977 C CA . LEU A 1 240 ? 23.285 -1.811 -27.905 1.00 82.56 240 LEU A CA 1
ATOM 1978 C C . LEU A 1 240 ? 24.382 -2.142 -26.869 1.00 82.56 240 LEU A C 1
ATOM 1980 O O . LEU A 1 240 ? 25.336 -1.389 -26.698 1.00 82.56 240 LEU A O 1
ATOM 1984 N N . LEU A 1 241 ? 24.308 -3.318 -26.235 1.00 82.00 241 LEU A N 1
ATOM 1985 C CA . LEU A 1 241 ? 25.288 -3.787 -25.239 1.00 82.00 241 LEU A CA 1
ATOM 1986 C C . LEU A 1 241 ? 26.670 -4.178 -25.794 1.00 82.00 241 LEU A C 1
ATOM 1988 O O . LEU A 1 241 ? 27.592 -4.450 -25.010 1.00 82.00 241 LEU A O 1
ATOM 1992 N N . ARG A 1 242 ? 26.833 -4.231 -27.123 1.00 81.50 242 ARG A N 1
ATOM 1993 C CA . ARG A 1 242 ? 28.145 -4.466 -27.750 1.00 81.50 242 ARG A CA 1
ATOM 1994 C C . ARG A 1 242 ? 29.102 -3.303 -27.501 1.00 81.50 242 ARG A C 1
ATOM 1996 O O . ARG A 1 242 ? 30.309 -3.518 -27.485 1.00 81.50 242 ARG A O 1
ATOM 2003 N N . TYR A 1 243 ? 28.574 -2.107 -27.247 1.00 80.81 243 TYR A N 1
ATOM 2004 C CA . TYR A 1 243 ? 29.374 -0.932 -26.944 1.00 80.81 243 TYR A CA 1
ATOM 2005 C C . TYR A 1 243 ? 29.611 -0.775 -25.437 1.00 80.81 243 TYR A C 1
ATOM 2007 O O . TYR A 1 243 ? 28.675 -0.752 -24.633 1.00 80.81 243 TYR A O 1
ATOM 2015 N N . ALA A 1 244 ? 30.880 -0.635 -25.046 1.00 77.25 244 ALA A N 1
ATOM 2016 C CA . ALA A 1 244 ? 31.289 -0.600 -23.643 1.00 77.25 244 ALA A CA 1
ATOM 2017 C C . ALA A 1 244 ? 30.670 0.575 -22.863 1.00 77.25 244 ALA A C 1
ATOM 2019 O O . ALA A 1 244 ? 30.257 0.386 -21.720 1.00 77.25 244 ALA A O 1
ATOM 2020 N N . LYS A 1 245 ? 30.527 1.760 -23.480 1.00 77.94 245 LYS A N 1
ATOM 2021 C CA . LYS A 1 245 ? 29.913 2.920 -22.804 1.00 77.94 245 LYS A CA 1
ATOM 2022 C C . LYS A 1 245 ? 28.403 2.740 -22.603 1.00 77.94 245 LYS A C 1
ATOM 2024 O O . LYS A 1 245 ? 27.877 3.122 -21.562 1.00 77.94 245 LYS A O 1
ATOM 2029 N N . CYS A 1 246 ? 27.707 2.096 -23.545 1.00 75.88 246 CYS A N 1
ATOM 2030 C CA . CYS A 1 246 ? 26.271 1.819 -23.424 1.00 75.88 246 CYS A CA 1
ATOM 2031 C C . CYS A 1 246 ? 25.960 0.803 -22.317 1.00 75.88 246 CYS A C 1
ATOM 2033 O O . CYS A 1 246 ? 24.891 0.877 -21.719 1.00 75.88 246 CYS A O 1
ATOM 2035 N N . ARG A 1 247 ? 26.893 -0.103 -21.994 1.00 79.06 247 ARG A N 1
ATOM 2036 C CA . ARG A 1 247 ? 26.735 -1.069 -20.894 1.00 79.06 247 ARG A CA 1
ATOM 2037 C C . ARG A 1 247 ? 26.637 -0.392 -19.522 1.00 79.06 247 ARG A C 1
ATOM 2039 O O . ARG A 1 247 ? 25.897 -0.871 -18.672 1.00 79.06 247 ARG A O 1
ATOM 2046 N N . GLY A 1 248 ? 27.357 0.715 -19.325 1.00 76.69 248 GLY A N 1
ATOM 2047 C CA . GLY A 1 248 ? 27.276 1.515 -18.099 1.00 76.69 248 GLY A CA 1
ATOM 2048 C C . GLY A 1 248 ? 26.035 2.411 -18.040 1.00 76.69 248 GLY A C 1
ATOM 2049 O O . GLY A 1 248 ? 25.461 2.585 -16.972 1.00 76.69 248 GLY A O 1
ATOM 2050 N N . LEU A 1 249 ? 25.600 2.949 -19.186 1.00 78.88 249 LEU A N 1
ATOM 2051 C CA . LEU A 1 249 ? 24.451 3.863 -19.268 1.00 78.88 249 LEU A CA 1
ATOM 2052 C C . LEU A 1 249 ? 23.092 3.146 -19.246 1.00 78.88 249 LEU A C 1
ATOM 2054 O O . LEU A 1 249 ? 22.119 3.690 -18.732 1.00 78.88 249 LEU A O 1
ATOM 2058 N N . PHE A 1 250 ? 23.020 1.928 -19.785 1.00 77.75 250 PHE A N 1
ATOM 2059 C CA . PHE A 1 250 ? 21.794 1.132 -19.870 1.00 77.75 250 PHE A CA 1
ATOM 2060 C C . PHE A 1 250 ? 22.003 -0.239 -19.209 1.00 77.75 250 PHE A C 1
ATOM 2062 O O . PHE A 1 250 ? 22.109 -1.245 -19.918 1.00 77.75 250 PHE A O 1
ATOM 2069 N N . PRO A 1 251 ? 22.064 -0.312 -17.864 1.00 76.75 251 PRO A N 1
ATOM 2070 C CA . PRO A 1 251 ? 22.357 -1.554 -17.141 1.00 76.75 251 PRO A CA 1
ATOM 2071 C C . PRO A 1 251 ? 21.258 -2.614 -17.295 1.00 76.75 251 PRO A C 1
ATOM 2073 O O . PRO A 1 251 ? 21.541 -3.807 -17.251 1.00 76.75 251 PRO A O 1
ATOM 2076 N N . ASN A 1 252 ? 20.016 -2.180 -17.523 1.00 80.81 252 ASN A N 1
ATOM 2077 C CA . ASN A 1 252 ? 18.862 -3.042 -17.755 1.00 80.81 252 ASN A CA 1
ATOM 2078 C C . ASN A 1 252 ? 18.203 -2.713 -19.101 1.00 80.81 252 ASN A C 1
ATOM 2080 O O . ASN A 1 252 ? 18.224 -1.549 -19.518 1.00 80.81 252 ASN A O 1
ATOM 2084 N N . PRO A 1 253 ? 17.581 -3.701 -19.776 1.00 79.69 253 PRO A N 1
ATOM 2085 C CA . PRO A 1 253 ? 16.838 -3.442 -20.999 1.00 79.69 253 PRO A CA 1
ATOM 2086 C C . PRO A 1 253 ? 15.672 -2.488 -20.722 1.00 79.69 253 PRO A C 1
ATOM 2088 O O . PRO A 1 253 ? 14.983 -2.652 -19.708 1.00 79.69 253 PRO A O 1
ATOM 2091 N N . PRO A 1 254 ? 15.393 -1.537 -21.629 1.00 81.44 254 PRO A N 1
ATOM 2092 C CA . PRO A 1 254 ? 14.177 -0.752 -21.541 1.00 81.44 254 PRO A CA 1
ATOM 2093 C C . PRO A 1 254 ? 12.963 -1.673 -21.664 1.00 81.44 254 PRO A C 1
ATOM 2095 O O . PRO A 1 254 ? 12.958 -2.647 -22.425 1.00 81.44 254 PRO A O 1
ATOM 2098 N N . MET A 1 255 ? 11.926 -1.367 -20.896 1.00 78.56 255 MET A N 1
ATOM 2099 C CA . MET A 1 255 ? 10.696 -2.144 -20.848 1.00 78.56 255 MET A CA 1
ATOM 2100 C C . MET A 1 255 ? 9.508 -1.257 -21.167 1.00 78.56 255 MET A C 1
ATOM 2102 O O . MET A 1 255 ? 9.446 -0.106 -20.752 1.00 78.56 255 MET A O 1
ATOM 2106 N N . VAL A 1 256 ? 8.528 -1.817 -21.861 1.00 76.81 256 VAL A N 1
ATOM 2107 C CA . VAL A 1 256 ? 7.224 -1.192 -22.036 1.00 76.81 256 VAL A CA 1
ATOM 2108 C C . VAL A 1 256 ? 6.254 -1.872 -21.082 1.00 76.81 256 VAL A C 1
ATOM 2110 O O . VAL A 1 256 ? 5.959 -3.064 -21.208 1.00 76.81 256 VAL A O 1
ATOM 2113 N N . ALA A 1 257 ? 5.780 -1.107 -20.106 1.00 68.06 257 ALA A N 1
ATOM 2114 C CA . ALA A 1 257 ? 4.678 -1.488 -19.244 1.00 68.06 257 ALA A CA 1
ATOM 2115 C C . ALA A 1 257 ? 3.364 -0.985 -19.846 1.00 68.06 257 ALA A C 1
ATOM 2117 O O . ALA A 1 257 ? 3.285 0.099 -20.427 1.00 68.06 257 ALA A O 1
ATOM 2118 N N . LEU A 1 258 ? 2.313 -1.781 -19.699 1.00 67.81 258 LEU A N 1
ATOM 2119 C CA . LEU A 1 258 ? 0.983 -1.414 -20.164 1.00 67.81 258 LEU A CA 1
ATOM 2120 C C . LEU A 1 258 ? 0.224 -0.775 -19.001 1.00 67.81 258 LEU A C 1
ATOM 2122 O O . LEU A 1 258 ? 0.299 -1.262 -17.872 1.00 67.81 258 LEU A O 1
ATOM 2126 N N . ARG A 1 259 ? -0.503 0.318 -19.261 1.00 60.38 259 ARG A N 1
ATOM 2127 C CA . ARG A 1 259 ? -1.398 0.923 -18.271 1.00 60.38 259 ARG A CA 1
ATOM 2128 C C . ARG A 1 259 ? -2.365 -0.144 -17.792 1.00 60.38 259 ARG A C 1
ATOM 2130 O O . ARG A 1 259 ? -3.087 -0.744 -18.589 1.00 60.38 259 ARG A O 1
ATOM 2137 N N . ASN A 1 260 ? -2.381 -0.357 -16.484 1.00 59.09 260 ASN A N 1
ATOM 2138 C CA . ASN A 1 260 ? -3.290 -1.305 -15.867 1.00 59.09 260 ASN A CA 1
ATOM 2139 C C . ASN A 1 260 ? -4.743 -0.870 -16.108 1.00 59.09 260 ASN A C 1
ATOM 2141 O O . ASN A 1 260 ? -5.062 0.320 -16.039 1.00 59.09 260 ASN A O 1
ATOM 2145 N N . LEU A 1 261 ? -5.642 -1.844 -16.295 1.00 58.09 261 LEU A N 1
ATOM 2146 C CA . LEU A 1 261 ? -7.101 -1.642 -16.355 1.00 58.09 261 LEU A CA 1
ATOM 2147 C C . LEU A 1 261 ? -7.616 -0.740 -15.217 1.00 58.09 261 LEU A C 1
ATOM 2149 O O . LEU A 1 261 ? -8.553 0.026 -15.415 1.00 58.09 261 LEU A O 1
ATOM 2153 N N . LYS A 1 262 ? -6.938 -0.750 -14.062 1.00 56.62 262 LYS A N 1
ATOM 2154 C CA . LYS A 1 262 ? -7.139 0.170 -12.933 1.00 56.62 262 LYS A CA 1
ATOM 2155 C C . LYS A 1 262 ? -7.202 1.641 -13.325 1.00 56.62 262 LYS A C 1
ATOM 2157 O O . LYS A 1 262 ? -8.109 2.338 -12.882 1.00 56.62 262 LYS A O 1
ATOM 2162 N N . GLU A 1 263 ? -6.271 2.138 -14.128 1.00 58.38 263 GLU A N 1
ATOM 2163 C CA . GLU A 1 263 ? -6.237 3.558 -14.507 1.00 58.38 263 GLU A CA 1
ATOM 2164 C C . GLU A 1 263 ? -7.345 3.914 -15.504 1.00 58.38 263 GLU A C 1
ATOM 2166 O O . GLU A 1 263 ? -7.893 5.015 -15.468 1.00 58.38 263 GLU A O 1
ATOM 2171 N N . ILE A 1 264 ? -7.718 2.961 -16.361 1.00 59.09 264 ILE A N 1
ATOM 2172 C CA . ILE A 1 264 ? -8.805 3.114 -17.334 1.00 59.09 264 ILE A CA 1
ATOM 2173 C C . ILE A 1 264 ? -10.160 3.137 -16.614 1.00 59.09 264 ILE A C 1
ATOM 2175 O O . ILE A 1 264 ? -10.978 3.999 -16.904 1.00 59.09 264 ILE A O 1
ATOM 2179 N N . LEU A 1 265 ? -10.368 2.249 -15.636 1.00 54.97 265 LEU A N 1
ATOM 2180 C CA . LEU A 1 265 ? -11.626 2.120 -14.890 1.00 54.97 265 LEU A CA 1
ATOM 2181 C C . LEU A 1 265 ? -11.812 3.201 -13.810 1.00 54.97 265 LEU A C 1
ATOM 2183 O O . LEU A 1 265 ? -12.936 3.622 -13.547 1.00 54.97 265 LEU A O 1
ATOM 2187 N N . THR A 1 266 ? -10.728 3.685 -13.192 1.00 52.44 266 THR A N 1
ATOM 2188 C CA . THR A 1 266 ? -10.810 4.737 -12.154 1.00 52.44 266 THR A CA 1
ATOM 2189 C C . THR A 1 266 ? -10.888 6.1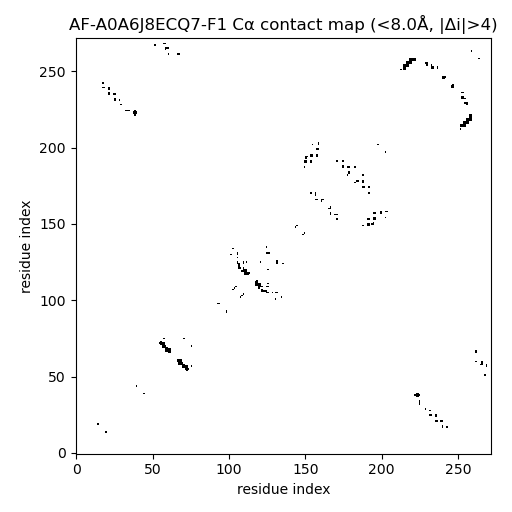56 -12.716 1.00 52.44 266 THR A C 1
ATOM 2191 O O . THR A 1 266 ? -11.355 7.047 -12.019 1.00 52.44 266 THR A O 1
ATOM 2194 N N . SER A 1 267 ? -10.483 6.386 -13.971 1.00 49.78 267 SER A N 1
ATOM 2195 C CA . SER A 1 267 ? -10.691 7.677 -14.655 1.00 49.78 267 SER A CA 1
ATOM 2196 C C . SER A 1 267 ? -12.106 7.842 -15.225 1.00 49.78 267 SER A C 1
ATOM 2198 O O . SER A 1 267 ? -12.490 8.946 -15.608 1.00 49.78 267 SER A O 1
ATOM 2200 N N . SER A 1 268 ? -12.895 6.764 -15.269 1.00 44.72 268 SER A N 1
ATOM 2201 C CA . SER A 1 268 ? -14.248 6.740 -15.837 1.00 44.72 268 SER A CA 1
ATOM 2202 C C . SER A 1 268 ? -15.391 7.008 -14.848 1.00 44.72 268 SER A C 1
ATOM 2204 O O . SER A 1 268 ? -16.545 6.894 -15.254 1.00 44.72 268 SER A O 1
ATOM 2206 N N . VAL A 1 269 ? -15.130 7.384 -13.588 1.00 40.94 269 VAL A N 1
ATOM 2207 C CA . VAL A 1 269 ? -16.194 7.560 -12.581 1.00 40.94 269 VAL A CA 1
ATOM 2208 C C . VAL A 1 269 ? -16.215 8.972 -11.983 1.00 40.94 269 VAL A C 1
ATOM 2210 O O . VAL A 1 269 ? -15.273 9.398 -11.326 1.00 40.94 269 VAL A O 1
ATOM 2213 N N . VAL A 1 270 ? -17.359 9.624 -12.238 1.00 35.44 270 VAL A N 1
ATOM 2214 C CA . VAL A 1 270 ? -17.986 10.811 -11.622 1.00 35.44 270 VAL A CA 1
ATOM 2215 C C . VAL A 1 270 ? -17.117 12.074 -11.553 1.00 35.44 270 VAL A C 1
ATOM 2217 O O . VAL A 1 270 ? -16.405 12.325 -10.585 1.00 35.44 270 VAL A O 1
ATOM 2220 N N . LYS A 1 271 ? -17.273 12.928 -12.577 1.00 30.56 271 LYS A N 1
ATOM 2221 C CA . LYS A 1 271 ? -17.185 14.380 -12.360 1.00 30.56 271 LYS A CA 1
ATOM 2222 C C . LYS A 1 271 ? -18.317 14.783 -11.398 1.00 30.56 271 LYS A C 1
ATOM 2224 O O . LYS A 1 271 ? -19.384 14.176 -11.518 1.00 30.56 271 LYS A O 1
ATOM 2229 N N . PRO A 1 272 ? -18.065 15.720 -10.466 1.00 33.47 272 PRO A N 1
ATOM 2230 C CA . PRO A 1 272 ? -19.075 16.203 -9.525 1.00 33.47 272 PRO A CA 1
ATOM 2231 C C . PRO A 1 272 ? -20.347 16.672 -10.234 1.00 33.47 272 PRO A C 1
ATOM 2233 O O . PRO A 1 272 ? -20.234 17.156 -11.386 1.00 33.47 272 PRO A O 1
#

Radius of gyration: 29.48 Å; Cα contacts (8 Å, |Δi|>4): 190; chains: 1; bounding box: 57×76×72 Å

InterPro domains:
  IPR059466 Domain of unknown function DUF8422 [PF28514] (1-86)

Sequence (272 aa):
MHPFRQKSFYEPTPACFEVENYLDLTTFELSNLDLQNNNFTKEQQLGLRSLRNMHDIVFSKSDKGGAIVISKKTHYKEGLRHYAVKDDYPIKLPSCETTKLIEATVLKSNYFEFNDRYFVQKIGASMGSKYSPEICDIRAFEVINEIIEKKGEAIRHHRNNSSTQNLKDTVCKFKGHLKHMGYKEHKIYCNCESALNIERSELLRFKQEPDKQIPLVFVTKYHFLLGNINKSLRKHYKKLLRYAKCRGLFPNPPMVALRNLKEILTSSVVKP